Protein AF-A0A6M0L3Q6-F1 (afdb_monomer)

Radius of gyration: 34.64 Å; Cα contacts (8 Å, |Δi|>4): 374; chains: 1; bounding box: 118×48×84 Å

Structure (mmCIF, N/CA/C/O backbone):
data_AF-A0A6M0L3Q6-F1
#
_entry.id   AF-A0A6M0L3Q6-F1
#
loop_
_atom_site.group_PDB
_atom_site.id
_atom_site.type_symbol
_atom_site.label_atom_id
_atom_site.label_alt_id
_atom_site.label_comp_id
_atom_site.label_asym_id
_atom_site.label_entity_id
_atom_site.label_seq_id
_atom_site.pdbx_PDB_ins_code
_atom_site.Cartn_x
_atom_site.Cartn_y
_atom_site.Cartn_z
_atom_site.occupancy
_atom_site.B_iso_or_equiv
_atom_site.auth_seq_id
_atom_site.auth_comp_id
_atom_site.auth_asym_id
_atom_site.auth_atom_id
_atom_site.pdbx_PDB_model_num
ATOM 1 N N . MET A 1 1 ? 77.359 34.205 -45.386 1.00 41.97 1 MET A N 1
ATOM 2 C CA . MET A 1 1 ? 77.066 34.030 -43.944 1.00 41.97 1 MET A CA 1
ATOM 3 C C . MET A 1 1 ? 75.580 34.272 -43.687 1.00 41.97 1 MET A C 1
ATOM 5 O O . MET A 1 1 ? 75.094 35.323 -44.074 1.00 41.97 1 MET A O 1
ATOM 9 N N . LYS A 1 2 ? 74.936 33.317 -42.990 1.00 42.69 2 LYS A N 1
ATOM 10 C CA . LYS A 1 2 ? 73.617 33.349 -42.311 1.00 42.69 2 LYS A CA 1
ATOM 11 C C . LYS A 1 2 ? 72.350 33.189 -43.184 1.00 42.69 2 LYS A C 1
ATOM 13 O O . LYS A 1 2 ? 71.718 34.171 -43.553 1.00 42.69 2 LYS A O 1
ATOM 18 N N . SER A 1 3 ? 71.928 31.941 -43.416 1.00 44.00 3 SER A N 1
ATOM 19 C CA . SER A 1 3 ? 70.532 31.597 -43.738 1.00 44.00 3 SER A CA 1
ATOM 20 C C . SER A 1 3 ? 69.737 31.370 -42.443 1.00 44.00 3 SER A C 1
ATOM 22 O O . SER A 1 3 ? 70.258 30.843 -41.460 1.00 44.00 3 SER A O 1
ATOM 24 N N . LYS A 1 4 ? 68.491 31.858 -42.413 1.00 49.59 4 LYS A N 1
ATOM 25 C CA . LYS A 1 4 ? 67.610 31.859 -41.237 1.00 49.59 4 LYS A CA 1
ATOM 26 C C . LYS A 1 4 ? 67.042 30.458 -40.986 1.00 49.59 4 LYS A C 1
ATOM 28 O O . LYS A 1 4 ? 66.471 29.858 -41.890 1.00 49.59 4 LYS A O 1
ATOM 33 N N . LEU A 1 5 ? 67.184 29.968 -39.755 1.00 48.06 5 LEU A N 1
ATOM 34 C CA . LEU A 1 5 ? 66.641 28.692 -39.291 1.00 48.06 5 LEU A CA 1
ATOM 35 C C . LEU A 1 5 ? 65.164 28.893 -38.903 1.00 48.06 5 LEU A C 1
ATOM 37 O O . LEU A 1 5 ? 64.867 29.656 -37.986 1.00 48.06 5 LEU A O 1
ATOM 41 N N . SER A 1 6 ? 64.244 28.263 -39.636 1.00 48.84 6 SER A N 1
ATOM 42 C CA . SER A 1 6 ? 62.802 28.279 -39.362 1.00 48.84 6 SER A CA 1
ATOM 43 C C . SER A 1 6 ? 62.446 27.060 -38.508 1.00 48.84 6 SER A C 1
ATOM 45 O O . SER A 1 6 ? 62.628 25.922 -38.934 1.00 48.84 6 SER A O 1
ATOM 47 N N . THR A 1 7 ? 62.001 27.292 -37.276 1.00 53.81 7 THR A N 1
ATOM 48 C CA . THR A 1 7 ? 61.551 26.252 -36.343 1.00 53.81 7 THR A CA 1
ATOM 49 C C . THR A 1 7 ? 60.154 25.764 -36.715 1.00 53.81 7 THR A C 1
ATOM 51 O O . THR A 1 7 ? 59.180 26.503 -36.586 1.00 53.81 7 THR A O 1
ATOM 54 N N . LEU A 1 8 ? 60.065 24.505 -37.145 1.00 55.75 8 LEU A N 1
ATOM 55 C CA . LEU A 1 8 ? 58.820 23.777 -37.378 1.00 55.75 8 LEU A CA 1
ATOM 56 C C . LEU A 1 8 ? 58.353 23.145 -36.056 1.00 55.75 8 LEU A C 1
ATOM 58 O O . LEU A 1 8 ? 58.875 22.116 -35.631 1.00 55.75 8 LEU A O 1
ATOM 62 N N . THR A 1 9 ? 57.386 23.762 -35.382 1.00 57.84 9 THR A N 1
ATOM 63 C CA . THR A 1 9 ? 56.724 23.176 -34.207 1.00 57.84 9 THR A CA 1
ATOM 64 C C . THR A 1 9 ? 55.585 22.265 -34.655 1.00 57.84 9 THR A C 1
ATOM 66 O O . THR A 1 9 ? 54.555 22.742 -35.126 1.00 57.84 9 THR A O 1
ATOM 69 N N . ILE A 1 10 ? 55.772 20.954 -34.503 1.00 60.59 10 ILE A N 1
ATOM 70 C CA . ILE A 1 10 ? 54.734 19.936 -34.696 1.00 60.59 10 ILE A CA 1
ATOM 71 C C . ILE A 1 10 ? 53.894 19.877 -33.415 1.00 60.59 10 ILE A C 1
ATOM 73 O O . ILE A 1 10 ? 54.335 19.361 -32.389 1.00 60.59 10 ILE A O 1
ATOM 77 N N . THR A 1 11 ? 52.689 20.438 -33.457 1.00 63.38 11 THR A N 1
ATOM 78 C CA . THR A 1 11 ? 51.703 20.346 -32.376 1.00 63.38 11 THR A CA 1
ATOM 79 C C . THR A 1 11 ? 50.991 18.994 -32.436 1.00 63.38 11 THR A C 1
ATOM 81 O O . THR A 1 11 ? 50.109 18.759 -33.259 1.00 63.38 11 THR A O 1
ATOM 84 N N . LEU A 1 12 ? 51.391 18.087 -31.541 1.00 64.06 12 LEU A N 1
ATOM 85 C CA . LEU A 1 12 ? 50.734 16.805 -31.298 1.00 64.06 12 LEU A CA 1
ATOM 86 C C . LEU A 1 12 ? 49.365 17.059 -30.645 1.00 64.06 12 LEU A C 1
ATOM 88 O O . LEU A 1 12 ? 49.271 17.310 -29.445 1.00 64.06 12 LEU A O 1
ATOM 92 N N . SER A 1 13 ? 48.309 17.052 -31.458 1.00 64.44 13 SER A N 1
ATOM 93 C CA . SER A 1 13 ? 46.928 17.206 -30.999 1.00 64.44 13 SER A CA 1
ATOM 94 C C . SER A 1 13 ? 46.480 15.920 -30.299 1.00 64.44 13 SER A C 1
ATOM 96 O O . SER A 1 13 ? 46.286 14.883 -30.935 1.00 64.44 13 SER A O 1
ATOM 98 N N . THR A 1 14 ? 46.368 15.966 -28.973 1.00 61.53 14 THR A N 1
ATOM 99 C CA . THR A 1 14 ? 45.844 14.879 -28.145 1.00 61.53 14 THR A CA 1
ATOM 100 C C . THR A 1 14 ? 44.344 14.729 -28.374 1.00 61.53 14 THR A C 1
ATOM 102 O O . THR A 1 14 ? 43.533 15.553 -27.952 1.00 61.53 14 THR A O 1
ATOM 105 N N . LEU A 1 15 ? 43.973 13.645 -29.053 1.00 63.56 15 LEU A N 1
ATOM 106 C CA . LEU A 1 15 ? 42.592 13.233 -29.253 1.00 63.56 15 LEU A CA 1
ATOM 107 C C . LEU A 1 15 ? 42.027 12.735 -27.911 1.00 63.56 15 LEU A C 1
ATOM 109 O O . LEU A 1 15 ? 42.276 11.603 -27.498 1.00 63.56 15 LEU A O 1
ATOM 113 N N . PHE A 1 16 ? 41.286 13.588 -27.203 1.00 55.59 16 PHE A N 1
ATOM 114 C CA . PHE A 1 16 ? 40.487 13.162 -26.055 1.00 55.59 16 PHE A CA 1
ATOM 115 C C . PHE A 1 16 ? 39.306 12.330 -26.563 1.00 55.59 16 PHE A C 1
ATOM 117 O O . PHE A 1 16 ? 38.272 12.864 -26.961 1.00 55.59 16 PHE A O 1
ATOM 124 N N . ILE A 1 17 ? 39.463 11.007 -26.558 1.00 60.84 17 ILE A N 1
ATOM 125 C CA . ILE A 1 17 ? 38.346 10.080 -26.733 1.00 60.84 17 ILE A CA 1
ATOM 126 C C . ILE A 1 17 ? 37.525 10.141 -25.442 1.00 60.84 17 ILE A C 1
ATOM 128 O O . ILE A 1 17 ? 37.855 9.509 -24.440 1.00 60.84 17 ILE A O 1
ATOM 132 N N . VAL A 1 18 ? 36.462 10.943 -25.447 1.00 60.94 18 VAL A N 1
ATOM 133 C CA . VAL A 1 18 ? 35.438 10.898 -24.401 1.00 60.94 18 VAL A CA 1
ATOM 134 C C . VAL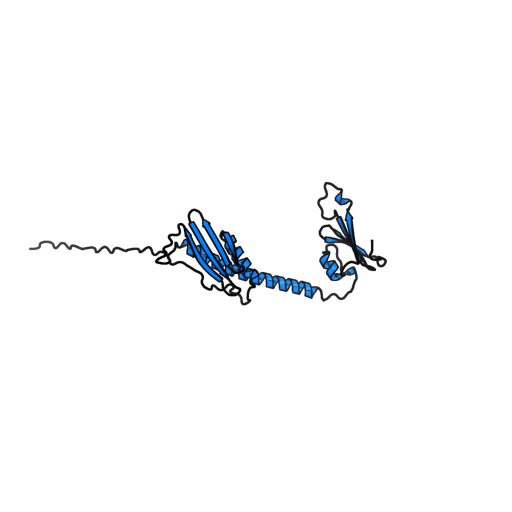 A 1 18 ? 34.632 9.621 -24.628 1.00 60.94 18 VAL A C 1
ATOM 136 O O . VAL A 1 18 ? 33.702 9.593 -25.431 1.00 60.94 18 VAL A O 1
ATOM 139 N N . GLY A 1 19 ? 35.019 8.540 -23.952 1.00 52.72 19 GLY A N 1
ATOM 140 C CA . GLY A 1 19 ? 34.208 7.330 -23.877 1.00 52.72 19 GLY A CA 1
ATOM 141 C C . GLY A 1 19 ? 32.903 7.645 -23.150 1.00 52.72 19 GLY A C 1
ATOM 142 O O . GLY A 1 19 ? 32.913 7.958 -21.960 1.00 52.72 19 GLY A O 1
ATOM 143 N N . CYS A 1 20 ? 31.778 7.603 -23.863 1.00 57.66 20 CYS A N 1
ATOM 144 C CA . CYS A 1 20 ? 30.460 7.686 -23.248 1.00 57.66 20 CYS A CA 1
ATOM 145 C C . CYS A 1 20 ? 30.179 6.338 -22.571 1.00 57.66 20 CYS A C 1
ATOM 147 O O . CYS A 1 20 ? 29.759 5.390 -23.226 1.00 57.66 20 CYS A O 1
ATOM 149 N N . SER A 1 21 ? 30.494 6.219 -21.280 1.00 61.91 21 SER A N 1
ATOM 150 C CA . SER A 1 21 ? 30.187 5.017 -20.509 1.00 61.91 21 SER A CA 1
ATOM 151 C C . SER A 1 21 ? 28.704 5.001 -20.140 1.00 61.91 21 SER A C 1
ATOM 153 O O . SER A 1 21 ? 28.199 5.878 -19.431 1.00 61.91 21 SER A O 1
ATOM 155 N N . THR A 1 22 ? 27.979 3.996 -20.622 1.00 57.69 22 THR A N 1
ATOM 156 C CA . THR A 1 22 ? 26.642 3.688 -20.120 1.00 57.69 22 THR A CA 1
ATOM 157 C C . THR A 1 22 ? 26.777 3.127 -18.701 1.00 57.69 22 THR A C 1
ATOM 159 O O . THR A 1 22 ? 27.636 2.285 -18.435 1.00 57.69 22 THR A O 1
ATOM 162 N N . PRO A 1 23 ? 25.999 3.618 -17.722 1.00 64.19 23 PRO A N 1
ATOM 163 C CA . PRO A 1 23 ? 26.118 3.121 -16.361 1.00 64.19 23 PRO A CA 1
ATOM 164 C C . PRO A 1 23 ? 25.581 1.687 -16.266 1.00 64.19 23 PRO A C 1
ATOM 166 O O . PRO A 1 23 ? 24.537 1.373 -16.838 1.00 64.19 23 PRO A O 1
ATOM 169 N N . ALA A 1 24 ? 26.251 0.850 -15.472 1.00 75.12 24 ALA A N 1
ATOM 170 C CA . ALA A 1 24 ? 25.773 -0.492 -15.139 1.00 75.12 24 ALA A CA 1
ATOM 171 C C . ALA A 1 24 ? 24.361 -0.455 -14.520 1.00 75.12 24 ALA A C 1
ATOM 173 O O . ALA A 1 24 ? 23.988 0.510 -13.833 1.00 75.12 24 ALA A O 1
ATOM 174 N N . ILE A 1 25 ? 23.570 -1.505 -14.744 1.00 71.69 25 ILE A N 1
ATOM 175 C CA . ILE A 1 25 ? 22.237 -1.680 -14.170 1.00 71.69 25 ILE A CA 1
ATOM 176 C C . ILE A 1 25 ? 22.320 -1.673 -12.652 1.00 71.69 25 ILE A C 1
ATOM 178 O O . ILE A 1 25 ? 23.030 -2.447 -12.015 1.00 71.69 25 ILE A O 1
ATOM 182 N N . TYR A 1 26 ? 21.501 -0.823 -12.050 1.00 77.19 26 TYR A N 1
ATOM 183 C CA . TYR A 1 26 ? 21.272 -0.835 -10.623 1.00 77.19 26 TYR A CA 1
ATOM 184 C C . TYR A 1 26 ? 20.130 -1.795 -10.280 1.00 77.19 26 TYR A C 1
ATOM 186 O O . TYR A 1 26 ? 18.962 -1.536 -10.589 1.00 77.19 26 TYR A O 1
ATOM 194 N N . THR A 1 27 ? 20.471 -2.881 -9.594 1.00 75.25 27 THR A N 1
ATOM 195 C CA . THR A 1 27 ? 19.532 -3.707 -8.827 1.00 75.25 27 THR A CA 1
ATOM 196 C C . THR A 1 27 ? 19.679 -3.389 -7.339 1.00 75.25 27 THR A C 1
ATOM 198 O O . THR A 1 27 ? 20.691 -2.836 -6.905 1.00 75.25 27 THR A O 1
ATOM 201 N N . ALA A 1 28 ? 18.660 -3.711 -6.542 1.00 70.94 28 ALA A N 1
ATOM 202 C CA . ALA A 1 28 ? 18.716 -3.551 -5.088 1.00 70.94 28 ALA A CA 1
ATOM 203 C C . ALA A 1 28 ? 18.733 -4.929 -4.406 1.00 70.94 28 ALA A C 1
ATOM 205 O O . ALA A 1 28 ? 17.715 -5.316 -3.831 1.00 70.94 28 ALA A O 1
ATOM 206 N N . PRO A 1 29 ? 19.836 -5.697 -4.490 1.00 76.00 29 PRO A N 1
ATOM 207 C CA . PRO A 1 29 ? 19.898 -7.027 -3.900 1.00 76.00 29 PRO A CA 1
ATOM 208 C C . PRO A 1 29 ? 19.917 -6.933 -2.372 1.00 76.00 29 PRO A C 1
ATOM 210 O O . PRO A 1 29 ? 20.751 -6.239 -1.793 1.00 76.00 29 PRO A O 1
ATOM 213 N N . ASN A 1 30 ? 19.000 -7.651 -1.717 1.00 76.06 30 ASN A N 1
ATOM 214 C CA . ASN A 1 30 ? 18.918 -7.781 -0.256 1.00 76.06 30 ASN A CA 1
ATOM 215 C C . ASN A 1 30 ? 18.884 -6.438 0.496 1.00 76.06 30 ASN A C 1
ATOM 217 O O . ASN A 1 30 ? 19.460 -6.286 1.574 1.00 76.06 30 ASN A O 1
ATOM 221 N N . ALA A 1 31 ? 18.194 -5.448 -0.068 1.00 78.62 31 ALA A N 1
ATOM 222 C CA . ALA A 1 31 ? 18.007 -4.159 0.572 1.00 78.62 31 ALA A CA 1
ATOM 223 C C . ALA A 1 31 ? 17.222 -4.330 1.889 1.00 78.62 31 ALA A C 1
ATOM 225 O O . ALA A 1 31 ? 16.144 -4.929 1.873 1.00 78.62 31 ALA A O 1
ATOM 226 N N . PRO A 1 32 ? 17.689 -3.771 3.024 1.00 81.69 32 PRO A N 1
ATOM 227 C CA . PRO A 1 32 ? 16.944 -3.852 4.275 1.00 81.69 32 PRO A CA 1
ATOM 228 C C . PRO A 1 32 ? 15.603 -3.126 4.148 1.00 81.69 32 PRO A C 1
ATOM 230 O O . PRO A 1 32 ? 15.534 -2.005 3.624 1.00 81.69 32 PRO A O 1
ATOM 233 N N . VAL A 1 33 ? 14.552 -3.777 4.645 1.00 80.94 33 VAL A N 1
ATOM 234 C CA . VAL A 1 33 ? 13.150 -3.335 4.576 1.00 80.94 33 VAL A CA 1
ATOM 235 C C . VAL A 1 33 ? 12.875 -2.144 5.495 1.00 80.94 33 VAL A C 1
ATOM 237 O O . VAL A 1 33 ? 12.129 -1.241 5.118 1.00 80.94 33 VAL A O 1
ATOM 240 N N . SER A 1 34 ? 13.501 -2.104 6.671 1.00 80.44 34 SER A N 1
ATOM 241 C CA . SER A 1 34 ? 13.389 -1.011 7.642 1.00 80.44 34 SER A CA 1
ATOM 242 C C . SER A 1 34 ? 14.761 -0.655 8.208 1.00 80.44 34 SER A C 1
ATOM 244 O O . SER A 1 34 ? 15.649 -1.501 8.281 1.00 80.44 34 SER A O 1
ATOM 246 N N . GLN A 1 35 ? 14.927 0.603 8.619 1.00 76.69 35 GLN A N 1
ATOM 247 C CA . GLN A 1 35 ? 16.120 1.079 9.332 1.00 76.69 35 GLN A CA 1
ATOM 248 C C . GLN A 1 35 ? 15.857 1.308 10.828 1.00 76.69 35 GLN A C 1
ATOM 250 O O . GLN A 1 35 ? 16.669 1.911 11.527 1.00 76.69 35 GLN A O 1
ATOM 255 N N . ILE A 1 36 ? 14.703 0.870 11.333 1.00 68.94 36 ILE A N 1
ATOM 256 C CA . ILE A 1 36 ? 14.274 1.085 12.715 1.00 68.94 36 ILE A CA 1
ATOM 257 C C . ILE A 1 36 ? 14.375 -0.241 13.472 1.00 68.94 36 ILE A C 1
ATOM 259 O O . ILE A 1 36 ? 14.094 -1.295 12.918 1.00 68.94 36 ILE A O 1
ATOM 263 N N . ALA A 1 37 ? 14.704 -0.188 14.766 1.00 62.91 37 ALA A N 1
ATOM 264 C CA . ALA A 1 37 ? 14.902 -1.341 15.656 1.00 62.91 37 ALA A CA 1
ATOM 265 C C . ALA A 1 37 ? 13.669 -2.258 15.885 1.00 62.91 37 ALA A C 1
ATOM 267 O O . ALA A 1 37 ? 13.643 -3.010 16.850 1.00 62.91 37 ALA A O 1
ATOM 268 N N . ASN A 1 38 ? 12.610 -2.178 15.071 1.00 70.62 38 ASN A N 1
ATOM 269 C CA . ASN A 1 38 ? 11.429 -3.036 15.200 1.00 70.62 38 ASN A CA 1
ATOM 270 C C . ASN A 1 38 ? 11.161 -3.745 13.887 1.00 70.62 38 ASN A C 1
ATOM 272 O O . ASN A 1 38 ? 11.062 -3.089 12.852 1.00 70.62 38 ASN A O 1
ATOM 276 N N . THR A 1 39 ? 10.974 -5.058 13.966 1.00 79.31 39 THR A N 1
ATOM 277 C CA . THR A 1 39 ? 10.680 -5.890 12.805 1.00 79.31 39 THR A CA 1
ATOM 278 C C . THR A 1 39 ? 9.294 -5.540 12.254 1.00 79.31 39 THR A C 1
ATOM 280 O O . THR A 1 39 ? 8.302 -5.674 12.980 1.00 79.31 39 THR A O 1
ATOM 283 N N . PRO A 1 40 ? 9.193 -5.057 11.005 1.00 87.06 40 PRO A N 1
ATOM 284 C CA . PRO A 1 40 ? 7.910 -4.787 10.381 1.00 87.06 40 PRO A CA 1
ATOM 285 C C . PRO A 1 40 ? 7.156 -6.092 10.122 1.00 87.06 40 PRO A C 1
ATOM 287 O O . PRO A 1 40 ? 7.743 -7.145 9.876 1.00 87.06 40 PRO A O 1
ATOM 290 N N . THR A 1 41 ? 5.829 -6.024 10.144 1.00 90.12 41 THR A N 1
ATOM 291 C CA . THR A 1 41 ? 4.984 -7.154 9.753 1.00 90.12 41 THR A CA 1
ATOM 292 C C . THR A 1 41 ? 4.909 -7.256 8.234 1.00 90.12 41 THR A C 1
ATOM 294 O O . THR A 1 41 ? 4.981 -6.248 7.529 1.00 90.12 41 THR A O 1
ATOM 297 N N . LEU A 1 42 ? 4.676 -8.462 7.710 1.00 90.19 42 LEU A N 1
ATOM 298 C CA . LEU A 1 42 ? 4.557 -8.679 6.265 1.00 90.19 42 LEU A CA 1
ATOM 299 C C . LEU A 1 42 ? 3.502 -7.764 5.618 1.00 90.19 42 LEU A C 1
ATOM 301 O O . LEU A 1 42 ? 3.725 -7.230 4.537 1.00 90.19 42 LEU A O 1
ATOM 305 N N . ALA A 1 43 ? 2.382 -7.515 6.303 1.00 88.75 43 ALA A N 1
ATOM 306 C CA . ALA A 1 43 ? 1.333 -6.616 5.821 1.00 88.75 43 ALA A CA 1
ATOM 307 C C . ALA A 1 43 ? 1.802 -5.154 5.704 1.00 88.75 43 ALA A C 1
ATOM 309 O O . ALA A 1 43 ? 1.415 -4.445 4.774 1.00 88.75 43 ALA A O 1
ATOM 310 N N . GLN A 1 44 ? 2.652 -4.688 6.626 1.00 89.81 44 GLN A N 1
ATOM 311 C CA . GLN A 1 44 ? 3.225 -3.341 6.563 1.00 89.81 44 GLN A CA 1
ATOM 312 C C . GLN A 1 44 ? 4.190 -3.199 5.387 1.00 89.81 44 GLN A C 1
ATOM 314 O O . GLN A 1 44 ? 4.201 -2.143 4.746 1.00 89.81 44 GLN A O 1
ATOM 319 N N . VAL A 1 45 ? 4.968 -4.250 5.108 1.00 93.25 45 VAL A N 1
ATOM 320 C CA . VAL A 1 45 ? 5.902 -4.303 3.978 1.00 93.25 45 VAL A CA 1
ATOM 321 C C . VAL A 1 45 ? 5.146 -4.378 2.656 1.00 93.25 45 VAL A C 1
ATOM 323 O O . VAL A 1 45 ? 5.370 -3.531 1.797 1.00 93.25 45 VAL A O 1
ATOM 326 N N . ASP A 1 46 ? 4.183 -5.293 2.521 1.00 93.69 46 ASP A N 1
ATOM 327 C CA . ASP A 1 46 ? 3.320 -5.424 1.337 1.00 93.69 46 ASP A CA 1
ATOM 328 C C . ASP A 1 46 ? 2.649 -4.091 0.987 1.00 93.69 46 ASP A C 1
ATOM 330 O O . ASP A 1 46 ? 2.734 -3.608 -0.146 1.00 93.69 46 ASP A O 1
ATOM 334 N N . LYS A 1 47 ? 2.053 -3.441 1.994 1.00 94.19 47 LYS A N 1
ATOM 335 C CA . LYS A 1 47 ? 1.436 -2.126 1.831 1.00 94.19 47 LYS A CA 1
ATOM 336 C C . LYS A 1 47 ? 2.4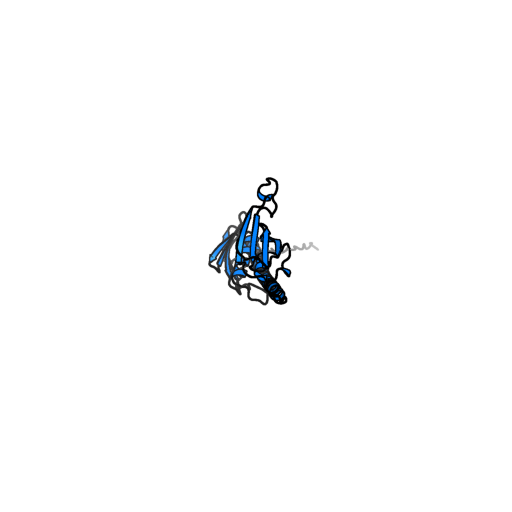54 -1.072 1.396 1.00 94.19 47 LYS A C 1
ATOM 338 O O . LYS A 1 47 ? 2.157 -0.273 0.514 1.00 94.19 47 LYS A O 1
ATOM 343 N N . ALA A 1 48 ? 3.640 -1.047 2.001 1.00 94.94 48 ALA A N 1
ATOM 344 C CA . ALA A 1 48 ? 4.679 -0.084 1.652 1.00 94.94 48 ALA A CA 1
ATOM 345 C C . ALA A 1 48 ? 5.200 -0.278 0.221 1.00 94.94 48 ALA A C 1
ATOM 347 O O . ALA A 1 48 ? 5.353 0.710 -0.494 1.00 94.94 48 ALA A O 1
ATOM 348 N N . VAL A 1 49 ? 5.418 -1.523 -0.214 1.00 95.62 49 VAL A N 1
ATOM 349 C CA . VAL A 1 49 ? 5.841 -1.855 -1.583 1.00 95.62 49 VAL A CA 1
ATOM 350 C C . VAL A 1 49 ? 4.784 -1.405 -2.587 1.00 95.62 49 VAL A C 1
ATOM 352 O O . VAL A 1 49 ? 5.099 -0.655 -3.514 1.00 95.62 49 VAL A O 1
ATOM 355 N N . LYS A 1 50 ? 3.518 -1.777 -2.362 1.00 96.94 50 LYS A N 1
ATOM 356 C CA . LYS A 1 50 ? 2.400 -1.372 -3.221 1.00 96.94 50 LYS A CA 1
ATOM 357 C C . LYS A 1 50 ? 2.269 0.151 -3.304 1.00 96.94 50 LYS A C 1
ATOM 359 O O . LYS A 1 50 ? 2.214 0.703 -4.400 1.00 96.94 50 LYS A O 1
ATOM 364 N N . ASP A 1 51 ? 2.262 0.835 -2.162 1.00 96.19 51 ASP A N 1
ATOM 365 C CA . ASP A 1 51 ? 2.109 2.291 -2.101 1.00 96.19 51 ASP A CA 1
ATOM 366 C C . ASP A 1 51 ? 3.297 3.036 -2.738 1.00 96.19 51 ASP A C 1
ATOM 368 O O . ASP A 1 51 ? 3.121 4.126 -3.286 1.00 96.19 51 ASP A O 1
ATOM 372 N N . SER A 1 52 ? 4.511 2.481 -2.661 1.00 96.75 52 SER A N 1
ATOM 373 C CA . SER A 1 52 ? 5.703 3.040 -3.309 1.00 96.75 52 SER A CA 1
ATOM 374 C C . SER A 1 52 ? 5.659 2.899 -4.825 1.00 96.75 52 SER A C 1
ATOM 376 O O . SER A 1 52 ? 5.973 3.865 -5.521 1.00 96.75 52 SER A O 1
ATOM 378 N N . LEU A 1 53 ? 5.228 1.740 -5.334 1.00 96.69 53 LEU A N 1
ATOM 379 C CA . LEU A 1 53 ? 5.023 1.522 -6.768 1.00 96.69 53 LEU A CA 1
ATOM 380 C C . LEU A 1 53 ? 4.007 2.529 -7.318 1.00 96.69 53 LEU A C 1
ATOM 382 O O . LEU A 1 53 ? 4.347 3.340 -8.182 1.00 96.69 53 LEU A O 1
ATOM 386 N N . VAL A 1 54 ? 2.803 2.554 -6.737 1.00 96.69 54 VAL A N 1
ATOM 387 C CA . VAL A 1 54 ? 1.723 3.465 -7.151 1.00 96.69 54 VAL A CA 1
ATOM 388 C C . VAL A 1 54 ? 2.159 4.925 -7.038 1.00 96.69 54 VAL A C 1
ATOM 390 O O . VAL A 1 54 ? 1.982 5.700 -7.973 1.00 96.69 54 VAL A O 1
ATOM 393 N N . GLY A 1 55 ? 2.787 5.306 -5.921 1.00 95.56 55 GLY A N 1
ATOM 394 C CA . GLY A 1 55 ? 3.224 6.682 -5.679 1.00 95.56 55 GLY A CA 1
ATOM 395 C C . GLY A 1 55 ? 4.275 7.193 -6.667 1.00 95.56 55 GLY A C 1
ATOM 396 O O . GLY A 1 55 ? 4.428 8.403 -6.813 1.00 95.56 55 GLY A O 1
ATOM 397 N N . ARG A 1 56 ? 4.984 6.293 -7.357 1.00 94.00 56 ARG A N 1
ATOM 398 C CA . ARG A 1 56 ? 5.944 6.633 -8.415 1.00 94.00 56 ARG A CA 1
ATOM 399 C C . ARG A 1 56 ? 5.415 6.399 -9.828 1.00 94.00 56 ARG A C 1
ATOM 401 O O . ARG A 1 56 ? 6.182 6.553 -10.772 1.00 94.00 56 ARG A O 1
ATOM 408 N N . GLY A 1 57 ? 4.135 6.060 -9.981 1.00 93.94 57 GLY A N 1
ATOM 409 C CA . GLY A 1 57 ? 3.510 5.805 -11.279 1.00 93.94 57 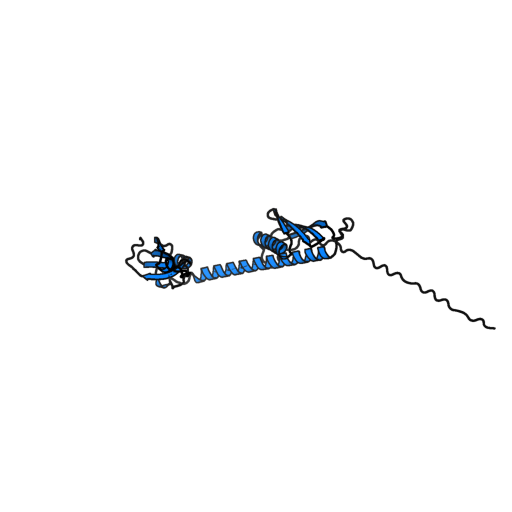GLY A CA 1
ATOM 410 C C . GLY A 1 57 ? 3.860 4.445 -11.885 1.00 93.94 57 GLY A C 1
ATOM 411 O O . GLY A 1 57 ? 3.650 4.243 -13.076 1.00 93.94 57 GLY A O 1
ATOM 412 N N . TRP A 1 58 ? 4.401 3.517 -11.092 1.00 96.44 58 TRP A N 1
ATOM 413 C CA . TRP A 1 58 ? 4.496 2.119 -11.499 1.00 96.44 58 TRP A CA 1
ATOM 414 C C . TRP A 1 58 ? 3.124 1.471 -11.360 1.00 96.44 58 TRP A C 1
ATOM 416 O O . TRP A 1 58 ? 2.400 1.729 -10.398 1.00 96.44 58 TRP A O 1
ATOM 426 N N . ILE A 1 59 ? 2.795 0.589 -12.294 1.00 96.88 59 ILE A N 1
ATOM 427 C CA . ILE A 1 59 ? 1.587 -0.227 -12.282 1.00 96.88 59 ILE A CA 1
ATOM 428 C C . ILE A 1 59 ? 1.931 -1.533 -11.549 1.00 96.88 59 ILE A C 1
ATOM 430 O O . ILE A 1 59 ? 2.687 -2.342 -12.097 1.00 96.88 59 ILE A O 1
ATOM 434 N N . PRO A 1 60 ? 1.455 -1.741 -10.303 1.00 96.94 60 PRO A N 1
ATOM 435 C CA . PRO A 1 60 ? 1.747 -2.950 -9.547 1.00 96.94 60 PRO A CA 1
ATOM 436 C C . PRO A 1 60 ? 0.835 -4.105 -9.975 1.00 96.94 60 PRO A C 1
ATOM 438 O O . PRO A 1 60 ? -0.387 -3.974 -10.009 1.00 96.94 60 PRO A O 1
ATOM 441 N N . GLN A 1 61 ? 1.422 -5.276 -10.178 1.00 96.38 61 GLN A N 1
ATOM 442 C CA . GLN A 1 61 ? 0.727 -6.543 -10.357 1.00 96.38 61 GLN A CA 1
ATOM 443 C C . GLN A 1 61 ? 1.187 -7.512 -9.268 1.00 96.38 61 GLN A C 1
ATOM 445 O O . GLN A 1 61 ? 2.359 -7.889 -9.208 1.00 96.38 61 GLN A O 1
ATOM 450 N N . LYS A 1 62 ? 0.268 -7.913 -8.386 1.00 95.75 62 LYS A N 1
ATOM 451 C CA . LYS A 1 62 ? 0.565 -8.874 -7.319 1.00 95.75 62 LYS A CA 1
ATOM 452 C C . LYS A 1 62 ? 0.553 -10.283 -7.903 1.00 95.75 62 LYS A C 1
ATOM 454 O O . LYS A 1 62 ? -0.488 -10.741 -8.360 1.00 95.75 62 LYS A O 1
ATOM 459 N N . VAL A 1 63 ? 1.707 -10.945 -7.905 1.00 93.00 63 VAL A N 1
ATOM 460 C CA . VAL A 1 63 ? 1.853 -12.313 -8.437 1.00 93.00 63 VAL A CA 1
ATOM 461 C C . VAL A 1 63 ? 1.747 -13.345 -7.315 1.00 93.00 63 VAL A C 1
ATOM 463 O O . VAL A 1 63 ? 1.253 -14.445 -7.521 1.00 93.00 63 VAL A O 1
ATOM 466 N N . SER A 1 64 ? 2.200 -12.987 -6.114 1.00 90.94 64 SER A N 1
ATOM 467 C CA . SER A 1 64 ? 2.217 -13.846 -4.926 1.00 90.94 64 SER A CA 1
ATOM 468 C C . SER A 1 64 ? 2.238 -12.963 -3.666 1.00 90.94 64 SER A C 1
ATOM 470 O O . SER A 1 64 ? 2.548 -11.772 -3.786 1.00 90.94 64 SER A O 1
ATOM 472 N N . PRO A 1 65 ? 1.936 -13.472 -2.451 1.00 88.12 65 PRO A N 1
ATOM 473 C CA . PRO A 1 65 ? 2.003 -12.674 -1.221 1.00 88.12 65 PRO A CA 1
ATOM 474 C C . PRO A 1 65 ? 3.326 -11.925 -0.992 1.00 88.12 65 PRO A C 1
ATOM 476 O O . PRO A 1 65 ? 3.305 -10.874 -0.362 1.00 88.12 65 PRO A O 1
ATOM 479 N N . HIS A 1 66 ? 4.433 -12.426 -1.549 1.00 92.50 66 HIS A N 1
ATOM 480 C CA . HIS A 1 66 ? 5.789 -11.880 -1.391 1.00 92.50 66 HIS A CA 1
ATOM 481 C C . HIS A 1 66 ? 6.377 -11.304 -2.690 1.00 92.50 66 HIS A C 1
ATOM 483 O O . HIS A 1 66 ? 7.571 -11.009 -2.746 1.00 92.50 66 HIS A O 1
ATOM 489 N N . ILE A 1 67 ? 5.585 -11.218 -3.770 1.00 94.06 67 ILE A N 1
ATOM 490 C CA . ILE A 1 67 ? 6.094 -10.865 -5.104 1.00 94.06 67 ILE A CA 1
ATOM 491 C C . ILE A 1 67 ? 5.161 -9.881 -5.813 1.00 94.06 67 ILE A C 1
ATOM 493 O O . ILE A 1 67 ? 3.993 -10.186 -6.079 1.00 94.06 67 ILE A O 1
ATOM 497 N N . TYR A 1 68 ? 5.728 -8.743 -6.218 1.00 96.88 68 TYR A N 1
ATOM 498 C CA . TYR A 1 68 ? 5.128 -7.823 -7.182 1.00 96.88 68 TYR A CA 1
ATOM 499 C C . TYR A 1 68 ? 5.910 -7.813 -8.491 1.00 96.88 68 TYR A C 1
ATOM 501 O O . TYR A 1 68 ? 7.140 -7.816 -8.499 1.00 96.88 68 TYR A O 1
ATOM 509 N N . LEU A 1 69 ? 5.185 -7.716 -9.599 1.00 96.56 69 LEU A N 1
ATOM 510 C CA . LEU A 1 69 ? 5.712 -7.158 -10.836 1.00 96.56 69 LEU A CA 1
ATOM 511 C C . LEU A 1 69 ? 5.304 -5.687 -10.906 1.00 96.56 69 LEU A C 1
ATOM 513 O O . LEU A 1 69 ? 4.160 -5.343 -10.620 1.00 96.56 69 LEU A O 1
ATOM 517 N N . GLY A 1 70 ? 6.244 -4.817 -11.249 1.00 96.44 70 GLY A N 1
ATOM 518 C CA . GLY A 1 70 ? 5.989 -3.401 -11.480 1.00 96.44 70 GLY A CA 1
ATOM 519 C C . GLY A 1 70 ? 6.270 -3.064 -12.932 1.00 96.44 70 GLY A C 1
ATOM 520 O O . GLY A 1 70 ? 7.372 -3.323 -13.406 1.00 96.44 70 GLY A O 1
ATOM 521 N N . THR A 1 71 ? 5.312 -2.451 -13.621 1.00 95.69 71 THR A N 1
ATOM 522 C CA . THR A 1 71 ? 5.530 -1.909 -14.968 1.00 95.69 71 THR A CA 1
ATOM 523 C C . THR A 1 71 ? 5.488 -0.391 -14.924 1.00 95.69 71 THR A C 1
ATOM 525 O O . THR A 1 71 ? 4.520 0.196 -14.449 1.00 95.69 71 THR A O 1
ATOM 528 N N . TYR A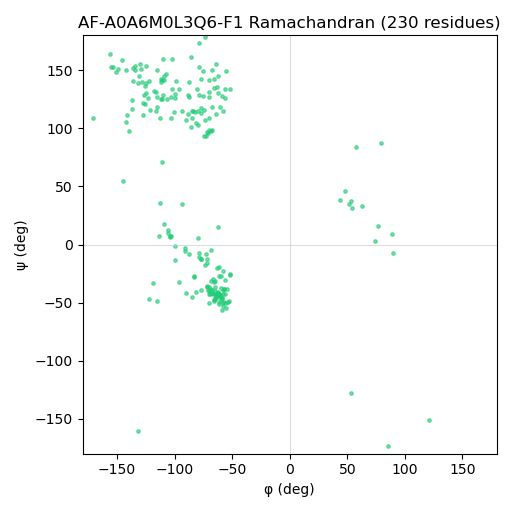 1 72 ? 6.537 0.248 -15.423 1.00 92.75 72 TYR A N 1
ATOM 529 C CA . TYR A 1 72 ? 6.604 1.686 -15.609 1.00 92.75 72 TYR A CA 1
ATOM 530 C C . TYR A 1 72 ? 6.611 2.003 -17.093 1.00 92.75 72 TYR A C 1
ATOM 532 O O . TYR A 1 72 ? 7.478 1.518 -17.813 1.00 92.75 72 TYR A O 1
ATOM 540 N N . ASN A 1 73 ? 5.672 2.842 -17.519 1.00 90.69 73 ASN A N 1
ATOM 541 C CA . ASN A 1 73 ? 5.566 3.326 -18.889 1.00 90.69 73 ASN A CA 1
ATOM 542 C C . ASN A 1 73 ? 5.534 4.851 -18.862 1.00 90.69 73 ASN A C 1
ATOM 544 O O . ASN A 1 73 ? 4.640 5.446 -18.256 1.00 90.69 73 ASN A O 1
ATOM 548 N N . ARG A 1 74 ? 6.496 5.499 -19.521 1.00 85.81 74 ARG A N 1
ATOM 549 C CA . ARG A 1 74 ? 6.523 6.955 -19.678 1.00 85.81 74 ARG A CA 1
ATOM 550 C C . ARG A 1 74 ? 7.003 7.329 -21.072 1.00 85.81 74 ARG A C 1
ATOM 552 O O . ARG A 1 74 ? 8.197 7.248 -21.353 1.00 85.81 74 ARG A O 1
ATOM 559 N N . ARG A 1 75 ? 6.086 7.872 -21.884 1.00 85.25 75 ARG A N 1
ATOM 560 C CA . ARG A 1 75 ? 6.323 8.143 -23.314 1.00 85.25 75 ARG A CA 1
ATOM 561 C C . ARG A 1 75 ? 6.816 6.850 -23.978 1.00 85.25 75 ARG A C 1
ATOM 563 O O . ARG A 1 75 ? 6.208 5.811 -23.757 1.00 85.25 75 ARG A O 1
ATOM 570 N N . GLU A 1 76 ? 7.940 6.907 -24.679 1.00 83.44 76 GLU A N 1
ATOM 571 C CA . GLU A 1 76 ? 8.568 5.755 -25.326 1.00 83.44 76 GLU A CA 1
ATOM 572 C C . GLU A 1 76 ? 9.333 4.837 -24.358 1.00 83.44 76 GLU A C 1
ATOM 574 O O . GLU A 1 76 ? 9.714 3.737 -24.744 1.00 83.44 76 GLU A O 1
ATOM 579 N N . LEU A 1 77 ? 9.581 5.257 -23.111 1.00 84.62 77 LEU A N 1
ATOM 580 C CA . LEU A 1 77 ? 10.389 4.495 -22.157 1.00 84.62 77 LEU A CA 1
ATOM 581 C C . LEU A 1 77 ? 9.523 3.514 -21.367 1.00 84.62 77 LEU A C 1
ATOM 583 O O . LEU A 1 77 ? 8.549 3.921 -20.724 1.00 84.62 77 LEU A O 1
ATOM 587 N N . MET A 1 78 ? 9.939 2.251 -21.326 1.00 88.69 78 MET A N 1
ATOM 588 C CA . MET A 1 78 ? 9.277 1.216 -20.537 1.00 88.69 78 MET A CA 1
ATOM 589 C C . MET A 1 78 ? 10.280 0.418 -19.710 1.00 88.69 78 MET A C 1
ATOM 591 O O . MET A 1 78 ? 11.346 0.055 -20.202 1.00 88.69 78 MET A O 1
ATOM 595 N N . ALA A 1 79 ? 9.923 0.115 -18.464 1.00 92.31 79 ALA A N 1
ATOM 596 C CA . ALA A 1 79 ? 10.643 -0.830 -17.621 1.00 92.31 79 ALA A CA 1
ATOM 597 C C . ALA A 1 79 ? 9.673 -1.762 -16.889 1.00 92.31 79 ALA A C 1
ATOM 599 O O . ALA A 1 79 ? 8.636 -1.336 -16.376 1.00 92.31 79 ALA A O 1
ATOM 600 N N . LYS A 1 80 ? 10.043 -3.033 -16.783 1.00 94.31 80 LYS A N 1
ATOM 601 C CA . LYS A 1 80 ? 9.410 -4.037 -15.937 1.00 94.31 80 LYS A CA 1
ATOM 602 C C . LYS A 1 80 ? 10.409 -4.484 -14.888 1.00 94.31 80 LYS A C 1
ATOM 604 O O . LYS A 1 80 ? 11.542 -4.832 -15.210 1.00 94.31 80 LYS A O 1
ATOM 609 N N . ILE A 1 81 ? 9.968 -4.496 -13.640 1.00 95.25 81 ILE A N 1
ATOM 610 C CA . ILE A 1 81 ? 10.760 -4.954 -12.502 1.00 95.25 81 ILE A CA 1
ATOM 611 C C . ILE A 1 81 ? 10.014 -6.044 -11.745 1.00 95.25 81 ILE A C 1
ATOM 613 O O . ILE A 1 81 ? 8.781 -6.082 -11.725 1.00 95.25 81 ILE A O 1
ATOM 617 N N . LYS A 1 82 ? 10.774 -6.902 -11.076 1.00 96.75 82 LYS A N 1
ATOM 618 C CA . LYS A 1 82 ? 10.282 -7.869 -10.101 1.00 96.75 82 LYS A CA 1
ATOM 619 C C . LYS A 1 82 ? 10.753 -7.436 -8.727 1.00 96.75 82 LYS A C 1
ATOM 621 O O . LYS A 1 82 ? 11.938 -7.183 -8.526 1.00 96.75 82 LYS A O 1
ATOM 626 N N . ILE A 1 83 ? 9.819 -7.365 -7.789 1.00 95.12 83 ILE A N 1
ATOM 627 C CA . ILE A 1 83 ? 10.101 -7.068 -6.391 1.00 95.12 83 ILE A CA 1
ATOM 628 C C . ILE A 1 83 ? 9.741 -8.286 -5.562 1.00 95.12 83 ILE A C 1
ATOM 630 O O . ILE A 1 83 ? 8.576 -8.681 -5.533 1.00 95.12 83 ILE A O 1
ATOM 634 N N . THR A 1 84 ? 10.730 -8.861 -4.887 1.00 95.12 84 THR A N 1
ATOM 635 C CA . THR A 1 84 ? 10.525 -9.913 -3.884 1.00 95.12 84 THR A CA 1
ATOM 636 C C . THR A 1 84 ? 10.813 -9.344 -2.507 1.00 95.12 84 THR A C 1
ATOM 638 O O . THR A 1 84 ? 11.730 -8.539 -2.369 1.00 95.12 84 THR A O 1
ATOM 641 N N . PHE A 1 85 ? 10.051 -9.719 -1.488 1.00 94.00 85 PHE A N 1
ATOM 642 C CA . PHE A 1 85 ? 10.225 -9.146 -0.154 1.00 94.00 85 PHE A CA 1
ATOM 643 C C . PHE A 1 85 ? 9.774 -10.092 0.953 1.00 94.00 85 PHE A C 1
ATOM 645 O O . PHE A 1 85 ? 8.870 -10.905 0.767 1.00 94.00 85 PHE A O 1
ATOM 652 N N . ASP A 1 86 ? 10.378 -9.919 2.121 1.00 92.06 86 ASP A N 1
ATOM 653 C CA . ASP A 1 86 ? 9.964 -10.508 3.388 1.00 92.06 86 ASP A CA 1
ATOM 654 C C . ASP A 1 86 ? 9.925 -9.419 4.485 1.00 92.06 86 ASP A C 1
ATOM 656 O O . ASP A 1 86 ? 9.797 -8.226 4.194 1.00 92.06 86 ASP A O 1
ATOM 660 N N . THR A 1 87 ? 9.958 -9.805 5.761 1.00 88.75 87 THR A N 1
ATOM 661 C CA . THR A 1 87 ? 9.942 -8.864 6.895 1.00 88.75 87 THR A CA 1
ATOM 662 C C . THR A 1 87 ? 11.283 -8.166 7.153 1.00 88.75 87 THR A C 1
ATOM 664 O O . THR A 1 87 ? 11.336 -7.209 7.921 1.00 88.75 87 THR A O 1
ATOM 667 N N . SER A 1 88 ? 12.362 -8.633 6.535 1.00 87.00 88 SER A N 1
ATOM 668 C CA . SER A 1 88 ? 13.749 -8.241 6.788 1.00 87.00 88 SER A CA 1
ATOM 669 C C . SER A 1 88 ? 14.372 -7.543 5.578 1.00 87.00 88 SER A C 1
ATOM 671 O O . SER A 1 88 ? 14.960 -6.466 5.718 1.00 87.00 88 SER A O 1
ATOM 673 N N . VAL A 1 89 ? 14.223 -8.123 4.386 1.00 90.00 89 VAL A N 1
ATOM 674 C CA . VAL A 1 89 ? 14.843 -7.671 3.138 1.00 90.00 89 VAL A CA 1
ATOM 675 C C . VAL A 1 89 ? 13.857 -7.649 1.968 1.00 90.00 89 VAL A C 1
ATOM 677 O O . VAL A 1 89 ? 12.853 -8.360 1.926 1.00 90.00 89 VAL A O 1
ATOM 680 N N . PHE A 1 90 ? 14.144 -6.789 0.996 1.00 92.19 90 PHE A N 1
ATOM 681 C CA . PHE A 1 90 ? 13.501 -6.798 -0.309 1.00 92.19 90 PHE A CA 1
ATOM 682 C C . PHE A 1 90 ? 14.553 -6.760 -1.413 1.00 92.19 90 PHE A C 1
ATOM 684 O O . PHE A 1 90 ? 15.672 -6.289 -1.220 1.00 92.19 90 PHE A O 1
ATOM 691 N N . ASN A 1 91 ? 14.180 -7.257 -2.583 1.00 92.31 91 ASN A N 1
ATOM 692 C CA . ASN A 1 91 ? 15.003 -7.262 -3.777 1.00 92.31 91 ASN A CA 1
ATOM 693 C C . ASN A 1 91 ? 14.240 -6.594 -4.918 1.00 92.31 91 ASN A C 1
ATOM 695 O O . ASN A 1 91 ? 13.054 -6.871 -5.094 1.00 92.31 91 ASN A O 1
ATOM 699 N N . ILE A 1 92 ? 14.912 -5.740 -5.690 1.00 93.31 92 ILE A N 1
ATOM 700 C CA . ILE A 1 92 ? 14.383 -5.176 -6.936 1.00 93.31 92 ILE A CA 1
ATOM 701 C C . ILE A 1 92 ? 15.264 -5.655 -8.083 1.00 93.31 92 ILE A C 1
ATOM 703 O O . ILE A 1 92 ? 16.435 -5.279 -8.174 1.00 93.31 92 ILE A O 1
ATOM 707 N N . GLN A 1 93 ? 14.671 -6.451 -8.966 1.00 91.62 93 GLN A N 1
ATOM 708 C CA . GLN A 1 93 ? 15.319 -7.017 -10.140 1.00 91.62 93 GLN A CA 1
ATOM 709 C C . GLN A 1 93 ? 14.729 -6.402 -11.406 1.00 91.62 93 GLN A C 1
ATOM 711 O O . GLN A 1 93 ? 13.512 -6.221 -11.507 1.00 91.62 93 GLN A O 1
ATOM 716 N N . HIS A 1 94 ? 15.591 -6.111 -12.376 1.00 92.38 94 HIS A N 1
ATOM 717 C CA . HIS A 1 94 ? 15.157 -5.831 -13.742 1.00 92.38 94 HIS A CA 1
ATOM 718 C C . HIS A 1 94 ? 14.548 -7.104 -14.352 1.00 92.38 94 HIS A C 1
ATOM 720 O O . HIS A 1 94 ? 14.990 -8.210 -14.045 1.00 92.38 94 HIS A O 1
ATOM 726 N N . VAL A 1 95 ? 13.490 -6.953 -15.150 1.00 90.12 95 VAL A N 1
ATOM 727 C CA . VAL A 1 95 ? 12.850 -8.057 -15.886 1.00 90.12 95 VAL A CA 1
ATOM 728 C C . VAL A 1 95 ? 12.845 -7.775 -17.382 1.00 90.12 95 VAL A C 1
ATOM 730 O O . VAL A 1 95 ? 13.134 -8.660 -18.176 1.00 90.12 95 VAL A O 1
ATOM 733 N N . GLU A 1 96 ? 12.452 -6.565 -17.771 1.00 88.00 96 GLU A N 1
ATOM 734 C CA . GLU A 1 96 ? 12.317 -6.165 -19.172 1.00 88.00 96 GLU A CA 1
ATOM 735 C C . GLU A 1 96 ? 12.457 -4.643 -19.275 1.00 88.00 96 GLU A C 1
ATOM 737 O O . GLU A 1 96 ? 12.112 -3.913 -18.343 1.00 88.00 96 GLU A O 1
ATOM 742 N N . SER A 1 97 ? 12.913 -4.138 -20.415 1.00 85.88 97 SER A N 1
ATOM 743 C CA . SER A 1 97 ? 12.887 -2.707 -20.719 1.00 85.88 97 SER A CA 1
ATOM 744 C C . SER A 1 97 ? 12.742 -2.448 -22.211 1.00 85.88 97 SER A C 1
ATOM 746 O O . SER A 1 97 ? 13.227 -3.236 -23.017 1.00 85.88 97 SER A O 1
ATOM 748 N N . LYS A 1 98 ? 12.137 -1.313 -22.577 1.00 83.56 98 LYS A N 1
ATOM 749 C CA . LYS A 1 98 ? 12.080 -0.809 -23.958 1.00 83.56 98 LYS A CA 1
ATOM 750 C C . LYS A 1 98 ? 12.554 0.638 -24.013 1.00 83.56 98 LYS A C 1
ATOM 752 O O . LYS A 1 98 ? 12.226 1.426 -23.122 1.00 83.56 98 LYS A O 1
ATOM 757 N N . ASN A 1 99 ? 13.320 0.957 -25.058 1.00 76.69 99 ASN A N 1
ATOM 758 C CA . ASN A 1 99 ? 13.909 2.277 -25.318 1.00 76.69 99 ASN A CA 1
ATOM 759 C C . ASN A 1 99 ? 14.738 2.834 -24.146 1.00 76.69 99 ASN A C 1
ATOM 761 O O . ASN A 1 99 ? 14.783 4.037 -23.927 1.00 76.69 99 ASN A O 1
ATOM 765 N N . LEU A 1 100 ? 15.369 1.956 -23.361 1.00 78.44 100 LEU A N 1
ATOM 766 C CA . LEU A 1 100 ? 16.264 2.325 -22.257 1.00 78.44 100 LEU A CA 1
ATOM 767 C C . LEU A 1 100 ? 17.731 2.006 -22.566 1.00 78.44 100 LEU A C 1
ATOM 769 O O . LEU A 1 100 ? 18.524 1.933 -21.630 1.00 78.44 100 LEU A O 1
ATOM 773 N N . ASP A 1 101 ? 18.063 1.802 -23.845 1.00 69.19 101 ASP A N 1
ATOM 774 C CA . ASP A 1 101 ? 19.409 1.452 -24.319 1.00 69.19 101 ASP A CA 1
ATOM 775 C C . ASP A 1 101 ? 20.019 0.316 -23.492 1.00 69.19 101 ASP A C 1
ATOM 777 O O . ASP A 1 101 ? 21.131 0.417 -22.981 1.00 69.19 101 ASP A O 1
ATOM 781 N N . TYR A 1 102 ? 19.219 -0.730 -23.261 1.00 69.44 102 TYR A N 1
ATOM 782 C CA . TYR A 1 102 ? 19.664 -1.876 -22.486 1.00 69.44 102 TYR A CA 1
ATOM 783 C C . TYR A 1 102 ? 20.617 -2.718 -23.332 1.00 69.44 102 TYR A C 1
ATOM 785 O O . TYR A 1 102 ? 20.194 -3.296 -24.334 1.00 69.44 102 TYR A O 1
ATOM 793 N N . ASP A 1 103 ? 21.872 -2.802 -22.901 1.00 64.25 103 ASP A N 1
ATOM 794 C CA . ASP A 1 103 ? 22.845 -3.748 -23.433 1.00 64.25 103 ASP A CA 1
ATOM 795 C C . ASP A 1 103 ? 22.962 -4.938 -22.477 1.00 64.25 103 ASP A C 1
ATOM 797 O O . ASP A 1 103 ? 23.399 -4.800 -21.331 1.00 64.25 103 ASP A O 1
ATOM 801 N N . SER A 1 104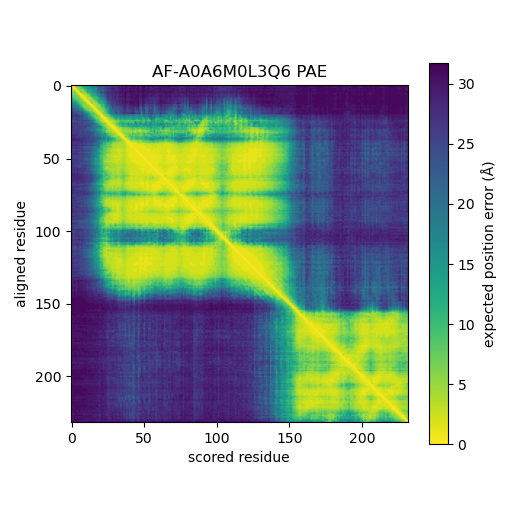 ? 22.545 -6.115 -22.950 1.00 63.84 104 SER A N 1
ATOM 802 C CA . SER A 1 104 ? 22.607 -7.359 -22.178 1.00 63.84 104 SER A CA 1
ATOM 803 C C . SER A 1 104 ? 24.032 -7.895 -22.002 1.00 63.84 104 SER A C 1
ATOM 805 O O . SER A 1 104 ? 24.221 -8.761 -21.152 1.00 63.84 104 SER A O 1
ATOM 807 N N . SER A 1 105 ? 25.005 -7.428 -22.789 1.00 60.50 105 SER A N 1
ATOM 808 C CA . SER A 1 105 ? 26.401 -7.895 -22.763 1.00 60.50 105 SER A CA 1
ATOM 809 C C . SER A 1 105 ? 27.188 -7.230 -21.634 1.00 60.50 105 SER A C 1
ATOM 811 O O . SER A 1 105 ? 27.919 -7.903 -20.914 1.00 60.50 105 SER A O 1
ATOM 813 N N . ASP A 1 106 ? 26.960 -5.929 -21.438 1.00 61.12 106 ASP A N 1
ATOM 814 C CA . ASP A 1 106 ? 27.625 -5.110 -20.414 1.00 61.12 106 ASP A CA 1
ATOM 815 C C . ASP A 1 106 ? 26.719 -4.813 -19.202 1.00 61.12 106 ASP A C 1
ATOM 817 O O . ASP A 1 106 ? 27.061 -3.994 -18.346 1.00 61.12 106 ASP A O 1
ATOM 821 N N . GLU A 1 107 ? 25.529 -5.431 -19.153 1.00 68.25 107 GLU A N 1
ATOM 822 C CA . GLU A 1 107 ? 24.448 -5.130 -18.202 1.00 68.25 107 GLU A CA 1
ATOM 823 C C . GLU A 1 107 ? 24.239 -3.616 -18.023 1.00 68.25 107 GLU A C 1
ATOM 825 O O . GLU A 1 107 ? 24.018 -3.126 -16.914 1.00 68.25 107 GLU A O 1
ATOM 830 N N . SER A 1 108 ? 24.350 -2.844 -19.105 1.00 66.50 108 SER A N 1
ATOM 831 C CA . SER A 1 108 ? 24.282 -1.386 -19.049 1.00 66.50 108 SER A CA 1
ATOM 832 C C . SER A 1 108 ? 22.885 -0.910 -19.426 1.00 66.50 108 SER A C 1
ATOM 834 O O . SER A 1 108 ? 22.220 -1.485 -20.284 1.00 66.50 108 SER A O 1
ATOM 836 N N . ILE A 1 109 ? 22.388 0.111 -18.730 1.00 75.19 109 ILE A N 1
ATOM 837 C CA . ILE A 1 109 ? 21.060 0.672 -18.990 1.00 75.19 109 ILE A CA 1
ATOM 838 C C . ILE A 1 109 ? 21.105 2.179 -18.818 1.00 75.19 109 ILE A C 1
ATOM 840 O O . ILE A 1 109 ? 21.848 2.717 -17.992 1.00 75.19 109 ILE A O 1
ATOM 844 N N . HIS A 1 110 ? 20.257 2.886 -19.555 1.00 75.38 110 HIS A N 1
ATOM 845 C CA . HIS A 1 110 ? 20.170 4.329 -19.451 1.00 75.38 110 HIS A CA 1
ATOM 846 C C . HIS A 1 110 ? 19.988 4.778 -17.986 1.00 75.38 110 HIS A C 1
ATOM 848 O O . HIS A 1 110 ? 19.134 4.275 -17.246 1.00 75.38 110 HIS A O 1
ATOM 854 N N . SER A 1 111 ? 20.756 5.791 -17.563 1.00 80.81 111 SER A N 1
ATOM 855 C CA . SER A 1 111 ? 20.829 6.273 -16.167 1.00 80.81 111 SER A CA 1
ATOM 856 C C . SER A 1 111 ? 19.469 6.582 -15.516 1.00 80.81 111 SER A C 1
ATOM 858 O O . SER A 1 111 ? 19.318 6.536 -14.291 1.00 80.81 111 SER A O 1
ATOM 860 N N . THR A 1 112 ? 18.467 6.900 -16.336 1.00 83.44 112 THR A N 1
ATOM 861 C CA . THR A 1 112 ? 17.068 7.106 -15.945 1.00 83.44 112 THR A CA 1
ATOM 862 C C . THR A 1 112 ? 16.475 5.897 -15.219 1.00 83.44 112 THR A C 1
ATOM 864 O O . THR A 1 112 ? 15.826 6.087 -14.190 1.00 83.44 112 THR A O 1
ATOM 867 N N . TYR A 1 113 ? 16.744 4.671 -15.678 1.00 87.69 113 TYR A N 1
ATOM 868 C CA . TYR A 1 113 ? 16.286 3.456 -15.001 1.00 87.69 113 TYR A CA 1
ATOM 869 C C . TYR A 1 113 ? 16.872 3.363 -13.588 1.00 87.69 113 TYR A C 1
ATOM 871 O O . TYR A 1 113 ? 16.135 3.239 -12.609 1.00 87.69 113 TYR A O 1
ATOM 879 N N . ASN A 1 114 ? 18.191 3.546 -13.464 1.00 88.62 114 ASN A N 1
ATOM 880 C CA . ASN A 1 114 ? 18.882 3.513 -12.174 1.00 88.62 114 ASN A CA 1
ATOM 881 C C . ASN A 1 114 ? 18.315 4.557 -11.206 1.00 88.62 114 ASN A C 1
ATOM 883 O O . ASN A 1 114 ? 18.132 4.286 -10.017 1.00 88.62 114 ASN A O 1
ATOM 887 N N . LYS A 1 115 ? 17.983 5.752 -11.712 1.00 89.25 115 LYS A N 1
ATOM 888 C CA . LYS A 1 115 ? 17.301 6.786 -10.924 1.00 89.25 115 LYS A CA 1
ATOM 889 C C . LYS A 1 115 ? 15.927 6.320 -10.458 1.00 89.25 115 LYS A C 1
ATOM 891 O O . LYS A 1 115 ? 15.588 6.589 -9.310 1.00 89.25 115 LYS A O 1
ATOM 896 N N . TRP A 1 116 ? 15.138 5.646 -11.293 1.00 91.56 116 TRP A N 1
ATOM 897 C CA . TRP A 1 116 ? 13.827 5.129 -10.893 1.00 91.56 116 TRP A CA 1
ATOM 898 C C . TRP A 1 116 ? 13.929 4.068 -9.798 1.00 91.56 116 TRP A C 1
ATOM 900 O O . TRP A 1 116 ? 13.219 4.178 -8.798 1.00 91.56 116 TRP A O 1
ATOM 910 N N . VAL A 1 117 ? 14.843 3.106 -9.935 1.00 92.94 117 VAL A N 1
ATOM 911 C CA . VAL A 1 117 ? 15.015 2.021 -8.958 1.00 92.94 117 VAL A CA 1
ATOM 912 C C . VAL A 1 117 ? 15.516 2.546 -7.608 1.00 92.94 117 VAL A C 1
ATOM 914 O O . VAL A 1 117 ? 14.887 2.265 -6.589 1.00 92.94 117 VAL A O 1
ATOM 917 N N . LYS A 1 118 ? 16.554 3.398 -7.576 1.00 92.06 118 LYS A N 1
ATOM 918 C CA . LYS A 1 118 ? 17.069 4.020 -6.328 1.00 92.06 118 LYS A CA 1
ATOM 919 C C . LYS A 1 118 ? 15.999 4.814 -5.579 1.00 92.06 118 LYS A C 1
ATOM 921 O O . LYS A 1 118 ? 15.928 4.852 -4.351 1.00 92.06 118 LYS A O 1
ATOM 926 N N . ASN A 1 119 ? 15.164 5.500 -6.343 1.00 93.81 119 ASN A N 1
ATOM 927 C CA . ASN A 1 119 ? 14.064 6.287 -5.822 1.00 93.81 119 ASN A CA 1
ATOM 928 C C . ASN A 1 119 ? 12.948 5.405 -5.244 1.00 93.81 119 ASN A C 1
ATOM 930 O O . ASN A 1 119 ? 12.391 5.729 -4.193 1.00 93.81 119 ASN A O 1
ATOM 934 N N . LEU A 1 120 ? 12.638 4.292 -5.909 1.00 94.81 120 LEU A N 1
ATOM 935 C CA . LEU A 1 120 ? 11.663 3.320 -5.433 1.00 94.81 120 LEU A CA 1
ATOM 936 C C . LEU A 1 120 ? 12.135 2.644 -4.139 1.00 94.81 120 LEU A C 1
ATOM 938 O O . LEU A 1 120 ? 11.389 2.611 -3.165 1.00 94.81 120 LEU A O 1
ATOM 942 N N . GLU A 1 121 ? 13.390 2.198 -4.096 1.00 93.94 121 GLU A N 1
ATOM 943 C CA . GLU A 1 121 ? 14.038 1.629 -2.908 1.00 93.94 121 GLU A CA 1
ATOM 944 C C . GLU A 1 121 ? 13.941 2.575 -1.698 1.00 93.94 121 GLU A C 1
ATOM 946 O O . GLU A 1 121 ? 13.499 2.183 -0.614 1.00 93.94 121 GLU A O 1
ATOM 951 N N . ARG A 1 122 ? 14.289 3.855 -1.891 1.00 94.25 122 ARG A N 1
ATOM 952 C CA . ARG A 1 122 ? 14.189 4.887 -0.850 1.00 94.25 122 ARG A CA 1
ATOM 953 C C . ARG A 1 122 ? 12.763 5.038 -0.323 1.00 94.25 122 ARG A C 1
ATOM 955 O O . ARG A 1 122 ? 12.568 5.197 0.883 1.00 94.25 122 ARG A O 1
ATOM 962 N N . ASP A 1 123 ? 11.774 5.030 -1.209 1.00 95.12 123 ASP A N 1
ATOM 963 C CA . ASP A 1 123 ? 10.379 5.214 -0.821 1.00 95.12 123 ASP A CA 1
ATOM 964 C C . ASP A 1 123 ? 9.827 4.002 -0.075 1.00 95.12 123 ASP A C 1
ATOM 966 O O . ASP A 1 123 ? 9.113 4.189 0.910 1.00 95.12 123 ASP A O 1
ATOM 970 N N . ILE A 1 124 ? 10.186 2.781 -0.495 1.00 94.56 124 ILE A N 1
ATOM 971 C CA . ILE A 1 124 ? 9.815 1.542 0.203 1.00 94.56 124 ILE A CA 1
ATOM 972 C C . ILE A 1 124 ? 10.274 1.626 1.657 1.00 94.56 124 ILE A C 1
ATOM 974 O O . ILE A 1 124 ? 9.426 1.579 2.549 1.00 94.56 124 ILE A O 1
ATOM 978 N N . ARG A 1 125 ? 11.565 1.891 1.905 1.00 93.00 125 ARG A N 1
ATOM 979 C CA . ARG A 1 125 ? 12.100 2.034 3.272 1.00 93.00 125 ARG A CA 1
ATOM 980 C C . ARG A 1 125 ? 11.346 3.085 4.083 1.00 93.00 125 ARG A C 1
ATOM 982 O O . ARG A 1 125 ? 10.846 2.808 5.171 1.00 93.00 125 ARG A O 1
ATOM 989 N N . LYS A 1 126 ? 11.171 4.285 3.517 1.00 94.00 126 LYS A N 1
ATOM 990 C CA . LYS A 1 126 ? 10.457 5.385 4.188 1.00 94.00 126 LYS A CA 1
ATOM 991 C C . LYS A 1 126 ? 9.011 5.031 4.540 1.00 94.00 126 LYS A C 1
ATOM 993 O O . LYS A 1 126 ? 8.495 5.497 5.558 1.00 94.00 126 LYS A O 1
ATOM 998 N N . ARG A 1 127 ? 8.313 4.278 3.686 1.00 94.06 127 ARG A N 1
ATOM 999 C CA . ARG A 1 127 ? 6.918 3.882 3.920 1.00 94.06 127 ARG A CA 1
ATOM 1000 C C . ARG A 1 127 ? 6.804 2.756 4.936 1.00 94.06 127 ARG A C 1
ATOM 1002 O O . ARG A 1 127 ? 5.911 2.838 5.776 1.00 94.06 127 ARG A O 1
ATOM 1009 N N . VAL A 1 128 ? 7.706 1.778 4.917 1.00 93.31 128 VAL A N 1
ATOM 1010 C CA . VAL A 1 128 ? 7.771 0.740 5.955 1.00 93.31 128 VAL A CA 1
ATOM 1011 C C . VAL A 1 128 ? 7.967 1.390 7.320 1.00 93.31 128 VAL A C 1
ATOM 1013 O O . VAL A 1 128 ? 7.145 1.207 8.215 1.00 93.31 128 VAL A O 1
ATOM 1016 N N . ASP A 1 129 ? 8.984 2.240 7.449 1.00 91.38 129 ASP A N 1
ATOM 1017 C CA . ASP A 1 129 ? 9.308 2.941 8.692 1.00 91.38 129 ASP A CA 1
ATOM 1018 C C . ASP A 1 129 ? 8.131 3.772 9.221 1.00 91.38 129 ASP A C 1
ATOM 1020 O O . ASP A 1 129 ? 7.871 3.838 10.426 1.00 91.38 129 ASP A O 1
ATOM 1024 N N . ARG A 1 130 ? 7.378 4.400 8.312 1.00 90.94 130 ARG A N 1
ATOM 1025 C CA . ARG A 1 130 ? 6.148 5.124 8.646 1.00 90.94 130 ARG A CA 1
ATOM 1026 C C . ARG A 1 130 ? 5.063 4.179 9.156 1.00 90.94 130 ARG A C 1
ATOM 1028 O O . ARG A 1 130 ? 4.463 4.478 10.186 1.00 90.94 130 ARG A O 1
ATOM 1035 N N . ASN A 1 131 ? 4.810 3.075 8.457 1.00 88.75 131 ASN A N 1
ATOM 1036 C CA . ASN A 1 131 ? 3.782 2.102 8.828 1.00 88.75 131 ASN A CA 1
ATOM 1037 C C . ASN A 1 131 ? 4.069 1.511 10.222 1.00 88.75 131 ASN A C 1
ATOM 1039 O O . ASN A 1 131 ? 3.178 1.498 11.070 1.00 88.75 131 ASN A O 1
ATOM 1043 N N . VAL A 1 132 ? 5.331 1.167 10.508 1.00 87.69 132 VAL A N 1
ATOM 1044 C CA . VAL A 1 132 ? 5.780 0.692 11.830 1.00 87.69 132 VAL A CA 1
ATOM 1045 C C . VAL A 1 132 ? 5.510 1.728 12.931 1.00 87.69 132 VAL A C 1
ATOM 1047 O O . VAL A 1 132 ? 4.979 1.394 13.992 1.00 87.69 132 VAL A O 1
ATOM 1050 N N . LYS A 1 133 ? 5.830 3.010 12.694 1.00 86.56 133 LYS A N 1
ATOM 1051 C CA . LYS A 1 133 ? 5.583 4.095 13.667 1.00 86.56 133 LYS A CA 1
ATOM 1052 C C . LYS A 1 133 ? 4.091 4.324 13.930 1.00 86.56 133 LYS A C 1
ATOM 1054 O O . LYS A 1 133 ? 3.706 4.576 15.073 1.00 86.56 133 LYS A O 1
ATOM 1059 N N . VAL A 1 134 ? 3.259 4.256 12.889 1.00 83.12 134 VAL A N 1
ATOM 1060 C CA . VAL A 1 134 ? 1.805 4.458 13.000 1.00 83.12 134 VAL A CA 1
ATOM 1061 C C . VAL A 1 134 ? 1.177 3.394 13.895 1.00 83.12 134 VAL A C 1
ATOM 1063 O O . VAL A 1 134 ? 0.388 3.743 14.773 1.00 83.12 134 VAL A O 1
ATOM 1066 N N . ASP A 1 135 ? 1.562 2.130 13.740 1.00 76.38 135 ASP A N 1
ATOM 1067 C CA . ASP A 1 135 ? 0.972 1.046 14.527 1.00 76.38 135 ASP A CA 1
ATOM 1068 C C . ASP A 1 135 ? 1.413 1.076 15.991 1.00 76.38 135 ASP A C 1
ATOM 1070 O O . ASP A 1 135 ? 0.581 0.883 16.878 1.00 76.38 135 ASP A O 1
ATOM 1074 N N . LYS A 1 136 ? 2.662 1.465 16.279 1.00 77.88 136 LYS A N 1
ATOM 1075 C CA . LYS A 1 136 ? 3.077 1.768 17.659 1.00 77.88 136 LYS A CA 1
ATOM 1076 C C . LYS A 1 136 ? 2.208 2.854 18.282 1.00 77.88 136 LYS A C 1
ATOM 1078 O O . LYS A 1 136 ? 1.683 2.670 19.378 1.00 77.88 136 LYS A O 1
ATOM 1083 N N . LYS A 1 137 ? 2.007 3.973 17.574 1.00 75.75 137 LYS A N 1
ATOM 1084 C CA . LYS A 1 137 ? 1.171 5.083 18.054 1.00 75.75 137 LYS A CA 1
ATOM 1085 C C . LYS A 1 137 ? -0.275 4.637 18.287 1.00 75.75 137 LYS A C 1
ATOM 1087 O O . LYS A 1 137 ? -0.843 4.974 19.322 1.00 75.75 137 LYS A O 1
ATOM 1092 N N . ARG A 1 138 ? -0.856 3.851 17.374 1.00 73.62 138 ARG A N 1
ATOM 1093 C CA . ARG A 1 138 ? -2.203 3.274 17.527 1.00 73.62 138 ARG A CA 1
ATOM 1094 C C . ARG A 1 138 ? -2.294 2.346 18.735 1.00 73.62 138 ARG A C 1
ATOM 1096 O O . ARG A 1 138 ? -3.238 2.473 19.504 1.00 73.62 138 ARG A O 1
ATOM 1103 N N . GLY A 1 139 ? -1.295 1.494 18.957 1.00 64.50 139 GLY A N 1
ATOM 1104 C CA . GLY A 1 139 ? -1.214 0.638 20.141 1.00 64.50 139 GLY A CA 1
ATOM 1105 C C . GLY A 1 139 ? -1.126 1.433 21.448 1.00 64.50 139 GLY A C 1
ATOM 1106 O O . GLY A 1 139 ? -1.801 1.092 22.414 1.00 64.50 139 GLY A O 1
ATOM 1107 N N . HIS A 1 140 ? -0.362 2.529 21.480 1.00 61.38 140 HIS A N 1
ATOM 1108 C CA . HIS A 1 140 ? -0.306 3.424 22.642 1.00 61.38 140 HIS A CA 1
ATOM 1109 C C . HIS A 1 140 ? -1.623 4.167 22.884 1.00 61.38 140 HIS A C 1
ATOM 1111 O O . HIS A 1 140 ? -2.026 4.305 24.034 1.00 61.38 140 HIS A O 1
ATOM 1117 N N . ILE A 1 141 ? -2.310 4.614 21.828 1.00 59.44 141 ILE A N 1
ATOM 1118 C CA . ILE A 1 141 ? -3.635 5.238 21.947 1.00 59.44 141 ILE A CA 1
ATOM 1119 C C . ILE A 1 141 ? -4.645 4.216 22.468 1.00 59.44 141 ILE A C 1
ATOM 1121 O O . ILE A 1 141 ? -5.355 4.523 23.413 1.00 59.44 141 ILE A O 1
ATOM 1125 N N . GLN A 1 142 ? -4.658 2.993 21.932 1.00 57.31 142 GLN A N 1
ATOM 1126 C CA . GLN A 1 142 ? -5.536 1.927 22.414 1.00 57.31 142 GLN A CA 1
ATOM 1127 C C . GLN A 1 142 ? -5.250 1.604 23.884 1.00 57.31 142 GLN A C 1
ATOM 1129 O O . GLN A 1 142 ? -6.180 1.554 24.674 1.00 57.31 142 GLN A O 1
ATOM 1134 N N . LYS A 1 143 ? -3.975 1.476 24.281 1.00 56.09 143 LYS A N 1
ATOM 1135 C CA . LYS A 1 143 ? -3.594 1.261 25.685 1.00 56.09 143 LYS A CA 1
ATOM 1136 C C . LYS A 1 143 ? -3.993 2.428 26.577 1.00 56.09 143 LYS A C 1
ATOM 1138 O O . LYS A 1 143 ? -4.524 2.156 27.635 1.00 56.09 143 LYS A O 1
ATOM 1143 N N . LYS A 1 144 ? -3.807 3.686 26.153 1.00 54.53 144 LYS A N 1
ATOM 1144 C CA . LYS A 1 144 ? -4.248 4.878 26.899 1.00 54.53 144 LYS A CA 1
ATOM 1145 C C . LYS A 1 144 ? -5.770 4.929 27.029 1.00 54.53 144 LYS A C 1
ATOM 1147 O O . LYS A 1 144 ? -6.264 5.210 28.106 1.00 54.53 144 LYS A O 1
ATOM 1152 N N . VAL A 1 145 ? -6.515 4.620 25.969 1.00 53.31 145 VAL A N 1
ATOM 1153 C CA . VAL A 1 145 ? -7.983 4.538 26.012 1.00 53.31 145 VAL A CA 1
ATOM 1154 C C . VAL A 1 145 ? -8.422 3.407 26.948 1.00 53.31 145 VAL A C 1
ATOM 1156 O O . VAL A 1 145 ? -9.287 3.615 27.791 1.00 53.31 145 VAL A O 1
ATOM 1159 N N . THR A 1 146 ? -7.777 2.240 26.890 1.00 48.53 146 THR A N 1
ATOM 1160 C CA . THR A 1 146 ? -8.075 1.106 27.776 1.00 48.53 146 THR A CA 1
ATOM 1161 C C . THR A 1 146 ? -7.643 1.361 29.228 1.00 48.53 146 THR A C 1
ATOM 1163 O O . THR A 1 146 ? -8.376 0.995 30.137 1.00 48.53 146 THR A O 1
ATOM 1166 N N . SER A 1 147 ? -6.525 2.045 29.492 1.00 46.03 147 SER A N 1
ATOM 1167 C CA . SER A 1 147 ? -6.050 2.336 30.854 1.00 46.03 147 SER A CA 1
ATOM 1168 C C . SER A 1 147 ? -6.710 3.565 31.484 1.00 46.03 147 SER A C 1
ATOM 1170 O O . SER A 1 147 ? -6.901 3.584 32.693 1.00 46.03 147 SER A O 1
ATOM 1172 N N . THR A 1 148 ? -7.166 4.543 30.696 1.00 43.62 148 THR A N 1
ATOM 1173 C CA . THR A 1 148 ? -8.067 5.613 31.168 1.00 43.62 148 THR A CA 1
ATOM 1174 C C . THR A 1 148 ? -9.495 5.096 31.426 1.00 43.62 148 THR A C 1
ATOM 1176 O O . THR A 1 148 ? -10.260 5.761 32.113 1.00 43.62 148 THR A O 1
ATOM 1179 N N . THR A 1 149 ? -9.838 3.879 30.985 1.00 40.03 149 THR A N 1
ATOM 1180 C CA . THR A 1 149 ? -11.137 3.229 31.274 1.00 40.03 149 THR A CA 1
ATOM 1181 C C . THR A 1 149 ? -11.118 2.358 32.548 1.00 40.03 149 THR A C 1
ATOM 1183 O O . THR A 1 149 ? -12.165 1.910 32.998 1.00 40.03 149 THR A O 1
ATOM 1186 N N . HIS A 1 150 ? -9.968 2.165 33.209 1.00 40.56 150 HIS A N 1
ATOM 1187 C CA . HIS A 1 150 ? -9.871 1.389 34.462 1.00 40.56 150 HIS A CA 1
ATOM 1188 C C . HIS A 1 150 ? -9.519 2.238 35.692 1.00 40.56 150 HIS A C 1
ATOM 1190 O O . HIS A 1 150 ? -8.840 1.779 36.607 1.00 40.56 150 HIS A O 1
ATOM 1196 N N . GLN A 1 151 ? -10.020 3.472 35.742 1.00 38.69 151 GLN A N 1
ATOM 1197 C CA . GLN A 1 151 ? -10.090 4.232 36.990 1.00 38.69 151 GLN A CA 1
ATOM 1198 C C . GLN A 1 151 ? -11.346 5.115 37.033 1.00 38.69 151 GLN A C 1
ATOM 1200 O O . GLN A 1 151 ? -11.295 6.320 37.237 1.00 38.69 151 GLN A O 1
ATOM 1205 N N . SER A 1 152 ? -12.509 4.491 36.847 1.00 37.66 152 SER A N 1
ATOM 1206 C CA . SER A 1 152 ? -13.734 4.961 37.490 1.00 37.66 152 SER A CA 1
ATOM 1207 C C . SER A 1 152 ? -14.522 3.746 37.955 1.00 37.66 152 SER A C 1
ATOM 1209 O O . SER A 1 152 ? -15.190 3.057 37.190 1.00 37.66 152 SER A O 1
ATOM 1211 N N . GLN A 1 153 ? -14.364 3.438 39.236 1.00 41.78 153 GLN A N 1
ATOM 1212 C CA . GLN A 1 153 ? -15.337 2.651 39.967 1.00 41.78 153 GLN A CA 1
ATOM 1213 C C . GLN A 1 153 ? -16.612 3.499 40.082 1.00 41.78 153 GLN A C 1
ATOM 1215 O O . GLN A 1 153 ? -16.660 4.410 40.900 1.00 41.78 153 GLN A O 1
ATOM 1220 N N . SER A 1 154 ? -17.593 3.262 39.211 1.00 42.66 154 SER 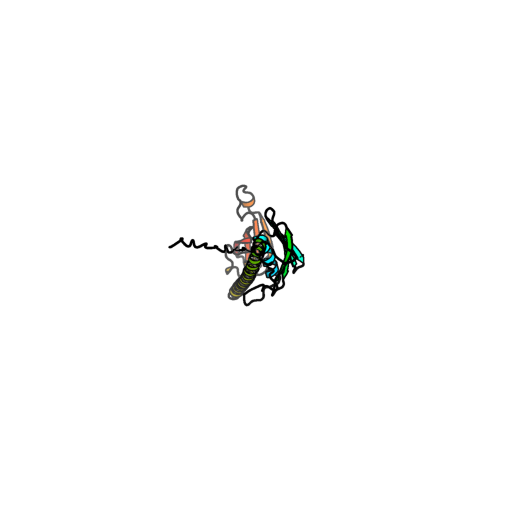A N 1
ATOM 1221 C CA . SER A 1 154 ? -18.944 2.807 39.586 1.00 42.66 154 SER A CA 1
ATOM 1222 C C . SER A 1 154 ? -19.685 2.435 38.282 1.00 42.66 154 SER A C 1
ATOM 1224 O O . SER A 1 154 ? -19.730 3.194 37.322 1.00 42.66 154 SER A O 1
ATOM 1226 N N . SER A 1 155 ? -19.933 1.151 38.024 1.00 50.88 155 SER A N 1
ATOM 1227 C CA . SER A 1 155 ? -21.104 0.385 38.472 1.00 50.88 155 SER A CA 1
ATOM 1228 C C . SER A 1 155 ? -22.427 1.002 38.004 1.00 50.88 155 SER A C 1
ATOM 1230 O O . SER A 1 155 ? -23.064 1.750 38.736 1.00 50.88 155 SER A O 1
ATOM 1232 N N . GLY A 1 156 ? -22.832 0.674 36.773 1.00 57.62 156 GLY A N 1
ATOM 1233 C CA . GLY A 1 156 ? -24.234 0.668 36.350 1.00 57.62 156 GLY A CA 1
ATOM 1234 C C . GLY A 1 156 ? -25.052 1.930 36.628 1.00 57.62 156 GLY A C 1
ATOM 1235 O O . GLY A 1 156 ? -26.219 1.787 36.931 1.00 57.62 156 GLY A O 1
ATOM 1236 N N . SER A 1 157 ? -24.491 3.140 36.563 1.00 67.38 157 SER A N 1
ATOM 1237 C CA . SER A 1 157 ? -25.254 4.379 36.780 1.00 67.38 157 SER A CA 1
ATOM 1238 C C . SER A 1 157 ? -25.107 5.331 35.596 1.00 67.38 157 SER A C 1
ATOM 1240 O O . SER A 1 157 ? -24.020 5.495 35.041 1.00 67.38 157 SER A O 1
ATOM 1242 N N . PHE A 1 158 ? -26.205 5.982 35.202 1.00 74.69 158 PHE A N 1
ATOM 1243 C CA . PHE A 1 158 ? -26.240 6.934 34.083 1.00 74.69 158 PHE A CA 1
ATOM 1244 C C . PHE A 1 158 ? -25.459 8.234 34.346 1.00 74.69 158 PHE A C 1
ATOM 1246 O O . PHE A 1 158 ? -25.312 9.045 33.434 1.00 74.69 158 PHE A O 1
ATOM 1253 N N . SER A 1 159 ? -24.919 8.430 35.553 1.00 75.38 159 SER A N 1
ATOM 1254 C CA . SER A 1 159 ? -24.162 9.625 35.953 1.00 75.38 159 SER A CA 1
ATOM 1255 C C . SER A 1 159 ? -22.911 9.891 35.105 1.00 75.38 159 SER A C 1
ATOM 1257 O O . SER A 1 159 ? -22.511 11.044 34.949 1.00 75.38 159 SER A O 1
ATOM 1259 N N . TYR A 1 160 ? -22.312 8.852 34.519 1.00 73.00 160 TYR A N 1
ATOM 1260 C CA . TYR A 1 160 ? -21.131 8.977 33.653 1.00 73.00 160 TYR A CA 1
ATOM 1261 C C . TYR A 1 160 ? -21.465 9.243 32.190 1.00 73.00 160 TYR A C 1
ATOM 1263 O O . TYR A 1 160 ? -20.564 9.502 31.390 1.00 73.00 160 TYR A O 1
ATOM 1271 N N . ILE A 1 161 ? -22.742 9.162 31.814 1.00 82.06 161 ILE A N 1
ATOM 1272 C CA . ILE A 1 161 ? -23.154 9.346 30.431 1.00 82.06 161 ILE A CA 1
ATOM 1273 C C . ILE A 1 161 ? -23.394 10.830 30.181 1.00 82.06 161 ILE A C 1
ATOM 1275 O O . ILE A 1 161 ? -24.150 11.496 30.882 1.00 82.06 161 ILE A O 1
ATOM 1279 N N . GLN A 1 162 ? -22.749 11.353 29.142 1.00 81.88 162 GLN A N 1
ATOM 1280 C CA . GLN A 1 162 ? -22.883 12.743 28.721 1.00 81.88 162 GLN A CA 1
ATOM 1281 C C . GLN A 1 162 ? -23.517 12.820 27.331 1.00 81.88 162 GLN A C 1
ATOM 1283 O O . GLN A 1 162 ? -23.338 11.928 26.495 1.00 81.88 162 GLN A O 1
ATOM 1288 N N . LYS A 1 163 ? -24.243 13.915 27.062 1.00 85.00 163 LYS A N 1
ATOM 1289 C CA . LYS A 1 163 ? -24.741 14.214 25.711 1.00 85.00 163 LYS A CA 1
ATOM 1290 C C . LYS A 1 163 ? -23.567 14.249 24.730 1.00 85.00 163 LYS A C 1
ATOM 1292 O O . LYS A 1 163 ? -22.539 14.858 25.011 1.00 85.00 163 LYS A O 1
ATOM 1297 N N . GLY A 1 164 ? -23.732 13.601 23.581 1.00 83.38 164 GLY A N 1
ATOM 1298 C CA . GLY A 1 164 ? -22.697 13.471 22.556 1.00 83.38 164 GLY A CA 1
ATOM 1299 C C . GLY A 1 164 ? -21.778 12.253 22.695 1.00 83.38 164 GLY A C 1
ATOM 1300 O O . GLY A 1 164 ? -21.023 11.996 21.767 1.00 83.38 164 GLY A O 1
ATOM 1301 N N . MET A 1 165 ? -21.848 11.468 23.774 1.00 85.06 165 MET A N 1
ATOM 1302 C CA . MET A 1 165 ? -21.090 10.212 23.878 1.00 85.06 165 MET A CA 1
ATOM 1303 C C . MET A 1 165 ? -21.525 9.214 22.790 1.00 85.06 165 MET A C 1
ATOM 1305 O O . MET A 1 165 ? -22.702 9.168 22.428 1.00 85.06 165 MET A O 1
ATOM 1309 N N . SER A 1 166 ? -20.609 8.409 22.249 1.00 89.31 166 SER A N 1
ATOM 1310 C CA . SER A 1 166 ? -20.968 7.399 21.246 1.00 89.31 166 SER A CA 1
ATOM 1311 C C . SER A 1 166 ? -21.663 6.191 21.881 1.00 89.31 166 SER A C 1
ATOM 1313 O O . SER A 1 166 ? -21.345 5.790 22.999 1.00 89.31 166 SER A O 1
ATOM 1315 N N . SER A 1 167 ? -22.570 5.537 21.153 1.00 86.69 167 SER A N 1
ATOM 1316 C CA . SER A 1 167 ? -23.239 4.316 21.631 1.00 86.69 167 SER A CA 1
ATOM 1317 C C . SER A 1 167 ? -22.252 3.212 22.016 1.00 86.69 167 SER A C 1
ATOM 1319 O O . SER A 1 167 ? -22.506 2.454 22.945 1.00 86.69 167 SER A O 1
ATOM 1321 N N . LYS A 1 168 ? -21.089 3.152 21.357 1.00 86.69 168 LYS A N 1
ATOM 1322 C CA . LYS A 1 168 ? -20.013 2.213 21.689 1.00 86.69 168 LYS A CA 1
ATOM 1323 C C . LYS A 1 168 ? -19.367 2.518 23.041 1.00 86.69 168 LYS A C 1
ATOM 1325 O O . LYS A 1 168 ? -19.087 1.586 23.786 1.00 86.69 168 LYS A O 1
ATOM 1330 N N . GLU A 1 169 ? -19.128 3.791 23.347 1.00 83.81 169 GLU A N 1
ATOM 1331 C CA . GLU A 1 169 ? -18.617 4.218 24.655 1.00 83.81 169 GLU A CA 1
ATOM 1332 C C . GLU A 1 169 ? -19.653 3.960 25.752 1.00 83.81 169 GLU A C 1
ATOM 1334 O O . GLU A 1 169 ? -19.307 3.391 26.781 1.00 83.81 169 GLU A O 1
ATOM 1339 N N . VAL A 1 170 ? -20.933 4.255 25.499 1.00 84.81 170 VAL A N 1
ATOM 1340 C CA . VAL A 1 170 ? -22.024 3.956 26.443 1.00 84.81 170 VAL A CA 1
ATOM 1341 C C . VAL A 1 170 ? -22.106 2.457 26.741 1.00 84.81 170 VAL A C 1
ATOM 1343 O O . VAL A 1 170 ? -22.140 2.063 27.903 1.00 84.81 170 VAL A O 1
ATOM 1346 N N . VAL A 1 171 ? -22.077 1.606 25.711 1.00 85.75 171 VAL A N 1
ATOM 1347 C CA . VAL A 1 171 ? -22.099 0.141 25.877 1.00 85.75 171 VAL A CA 1
ATOM 1348 C C . VAL A 1 171 ? -20.844 -0.373 26.581 1.00 85.75 171 VAL A C 1
ATOM 1350 O O . VAL A 1 171 ? -20.915 -1.357 27.312 1.00 85.75 171 VAL A O 1
ATOM 1353 N N . ALA A 1 172 ? -19.695 0.277 26.398 1.00 81.38 172 ALA A N 1
ATOM 1354 C CA . ALA A 1 172 ? -18.481 -0.080 27.125 1.00 81.38 172 ALA A CA 1
ATOM 1355 C C . ALA A 1 172 ? -18.580 0.245 28.627 1.00 81.38 172 ALA A C 1
ATOM 1357 O O . ALA A 1 172 ? -17.995 -0.476 29.431 1.00 81.38 172 ALA A O 1
ATOM 1358 N N . LEU A 1 173 ? -19.322 1.294 28.998 1.00 82.44 173 LEU A N 1
ATOM 1359 C CA . LEU A 1 173 ? -19.509 1.725 30.387 1.00 82.44 173 LEU A CA 1
ATOM 1360 C C . LEU A 1 173 ? -20.639 0.970 31.103 1.00 82.44 173 LEU A C 1
ATOM 1362 O O . LEU A 1 173 ? -20.469 0.545 32.242 1.00 82.44 173 LEU A O 1
ATOM 1366 N N . LEU A 1 174 ? -21.790 0.810 30.446 1.00 79.88 174 LEU A N 1
ATOM 1367 C CA . LEU A 1 174 ? -23.006 0.238 31.041 1.00 79.88 174 LEU A CA 1
ATOM 1368 C C . LEU A 1 174 ? -23.225 -1.240 30.698 1.00 79.88 174 LEU A C 1
ATOM 1370 O O . LEU A 1 174 ? -24.057 -1.898 31.314 1.00 79.88 174 LEU A O 1
ATOM 1374 N N . GLY A 1 175 ? -22.498 -1.770 29.715 1.00 82.56 175 GLY A N 1
ATOM 1375 C CA . GLY A 1 175 ? -22.761 -3.084 29.141 1.00 82.56 175 GLY A CA 1
ATOM 1376 C C . GLY A 1 175 ? -23.808 -3.052 28.025 1.00 82.56 175 GLY A C 1
ATOM 1377 O O . GLY A 1 175 ? -24.243 -1.996 27.548 1.00 82.56 175 GLY A O 1
ATOM 1378 N N . LYS A 1 176 ? -24.185 -4.248 27.559 1.00 82.38 176 LYS A N 1
ATOM 1379 C CA . LYS A 1 176 ? -25.203 -4.404 26.513 1.00 82.38 176 LYS A CA 1
ATOM 1380 C C . LYS A 1 176 ? -26.567 -3.940 27.048 1.00 82.38 176 LYS A C 1
ATOM 1382 O O . LYS A 1 176 ? -26.906 -4.325 28.165 1.00 82.38 176 LYS A O 1
ATOM 1387 N N . PRO A 1 177 ? -27.336 -3.155 26.275 1.00 86.75 177 PRO A N 1
ATOM 1388 C CA . PRO A 1 177 ? -28.699 -2.808 26.655 1.00 86.75 177 PRO A CA 1
ATOM 1389 C C . PRO A 1 177 ? -29.580 -4.061 26.687 1.00 86.75 177 PRO A C 1
ATOM 1391 O O . PRO A 1 177 ? -29.285 -5.051 26.012 1.00 86.75 177 PRO A O 1
ATOM 1394 N N . ASN A 1 178 ? -30.654 -4.002 27.469 1.00 85.25 178 ASN A N 1
ATOM 1395 C CA . ASN A 1 178 ? -31.661 -5.056 27.537 1.00 85.25 178 ASN A CA 1
ATOM 1396 C C . ASN A 1 178 ? -32.467 -5.129 26.239 1.00 85.25 178 ASN A C 1
ATOM 1398 O O . ASN A 1 178 ? -32.664 -6.221 25.712 1.00 85.25 178 ASN A O 1
ATOM 1402 N N . ASP A 1 179 ? -32.840 -3.966 25.706 1.00 86.56 179 ASP A N 1
ATOM 1403 C CA . ASP A 1 179 ? -33.552 -3.843 24.441 1.00 86.56 179 ASP A CA 1
ATOM 1404 C C . ASP A 1 179 ? -33.127 -2.580 23.677 1.00 86.56 179 ASP A C 1
ATOM 1406 O O . ASP A 1 179 ? -32.570 -1.628 24.244 1.00 86.56 179 ASP A O 1
ATOM 1410 N N . VAL A 1 180 ? -33.354 -2.582 22.364 1.00 88.38 180 VAL A N 1
ATOM 1411 C CA . VAL A 1 180 ? -33.060 -1.467 21.468 1.00 88.38 180 VAL A CA 1
ATOM 1412 C C . VAL A 1 180 ? -34.208 -1.261 20.492 1.00 88.38 180 VAL A C 1
ATOM 1414 O O . VAL A 1 180 ? -34.423 -2.066 19.587 1.00 88.38 180 VAL A O 1
ATOM 1417 N N . THR A 1 181 ? -34.848 -0.098 20.571 1.00 88.25 181 THR A N 1
ATOM 1418 C CA . THR A 1 181 ? -35.882 0.301 19.611 1.00 88.25 181 THR A CA 1
ATOM 1419 C C . THR A 1 181 ? -35.413 1.440 18.721 1.00 88.25 181 THR A C 1
ATOM 1421 O O . THR A 1 181 ? -34.459 2.162 19.024 1.00 88.25 181 THR A O 1
ATOM 1424 N N . ARG A 1 182 ? -36.066 1.603 17.569 1.00 88.25 182 ARG A N 1
ATOM 1425 C CA . ARG A 1 182 ? -35.825 2.720 16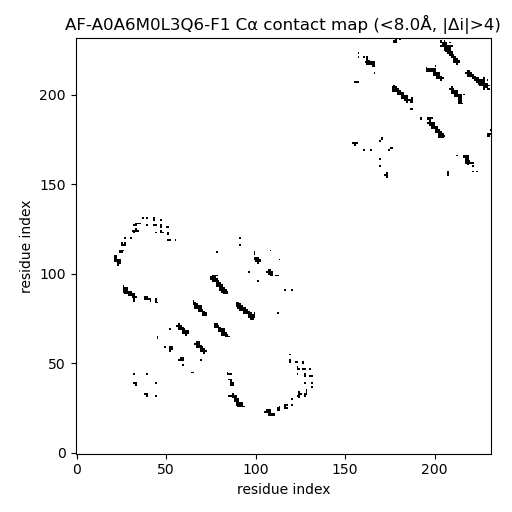.651 1.00 88.25 182 ARG A CA 1
ATOM 1426 C C . ARG A 1 182 ? -37.135 3.415 16.336 1.00 88.25 182 ARG A C 1
ATOM 1428 O O . ARG A 1 182 ? -38.080 2.774 15.889 1.00 88.25 182 ARG A O 1
ATOM 1435 N N . LYS A 1 183 ? -37.161 4.736 16.502 1.00 87.69 183 LYS A N 1
ATOM 1436 C CA . LYS A 1 183 ? -38.309 5.584 16.174 1.00 87.69 183 LYS A CA 1
ATOM 1437 C C . LYS A 1 183 ? -37.940 6.659 15.161 1.00 87.69 183 LYS A C 1
ATOM 1439 O O . LYS A 1 183 ? -36.861 7.257 15.215 1.00 87.69 183 LYS A O 1
ATOM 1444 N N . VAL A 1 184 ? -38.856 6.908 14.231 1.00 85.44 184 VAL A N 1
ATOM 1445 C CA . VAL A 1 184 ? -38.760 8.015 13.274 1.00 85.44 184 VAL A CA 1
ATOM 1446 C C . VAL A 1 184 ? -39.172 9.296 13.993 1.00 85.44 184 VAL A C 1
ATOM 1448 O O . VAL A 1 184 ? -40.216 9.336 14.642 1.00 85.44 184 VAL A O 1
ATOM 1451 N N . THR A 1 185 ? -38.358 10.347 13.922 1.00 83.06 185 THR A N 1
ATOM 1452 C CA . THR A 1 185 ? -38.709 11.624 14.554 1.00 83.06 185 THR A CA 1
ATOM 1453 C C . THR A 1 185 ? -39.568 12.471 13.616 1.00 83.06 185 THR A C 1
ATOM 1455 O O . THR A 1 185 ? -39.529 12.321 12.395 1.00 83.06 185 THR A O 1
ATOM 1458 N N . LYS A 1 186 ? -40.281 13.461 14.168 1.00 83.00 186 LYS A N 1
ATOM 1459 C CA . LYS A 1 186 ? -41.001 14.468 13.363 1.00 83.00 186 LYS A CA 1
ATOM 1460 C C . LYS A 1 186 ? -40.073 15.245 12.414 1.00 83.00 186 LYS A C 1
ATOM 1462 O O . LYS A 1 186 ? -40.528 15.755 11.396 1.00 83.00 186 LYS A O 1
ATOM 1467 N N . LYS A 1 187 ? -38.765 15.298 12.706 1.00 83.81 187 LYS A N 1
ATOM 1468 C CA . LYS A 1 187 ? -37.759 15.942 11.848 1.00 83.81 187 LYS A CA 1
ATOM 1469 C C . LYS A 1 187 ? -37.441 15.134 10.587 1.00 83.81 187 LYS A C 1
ATOM 1471 O O . LYS A 1 187 ? -36.914 15.705 9.640 1.00 83.81 187 LYS A O 1
ATOM 1476 N N . ALA A 1 188 ? -37.771 13.841 10.530 1.00 85.00 188 ALA A N 1
ATOM 1477 C CA . ALA A 1 188 ? -37.622 13.044 9.311 1.00 85.00 188 ALA A CA 1
ATOM 1478 C C . ALA A 1 188 ? -38.563 13.482 8.183 1.00 85.00 188 ALA A C 1
ATOM 1480 O O . ALA A 1 188 ? -38.209 13.326 7.016 1.00 85.00 188 ALA A O 1
ATOM 1481 N N . PHE A 1 189 ? -39.732 14.018 8.547 1.00 86.50 189 PHE A N 1
ATOM 1482 C CA . PHE A 1 189 ? -40.797 14.418 7.627 1.00 86.50 189 PHE A CA 1
ATOM 1483 C C . PHE A 1 189 ? -40.687 15.877 7.163 1.00 86.50 189 PHE A C 1
ATOM 1485 O O . PHE A 1 189 ? -41.481 16.308 6.335 1.00 86.50 189 PHE A O 1
ATOM 1492 N N . ASN A 1 190 ? -39.714 16.644 7.670 1.00 83.75 190 ASN A N 1
ATOM 1493 C CA . ASN A 1 190 ? -39.437 17.992 7.181 1.00 83.75 190 ASN A CA 1
ATOM 1494 C C . ASN A 1 190 ? -38.519 17.913 5.940 1.00 83.75 190 ASN A C 1
ATOM 1496 O O . ASN A 1 190 ? -37.357 17.525 6.095 1.00 83.75 190 ASN A O 1
ATOM 1500 N N . PRO A 1 191 ? -38.979 18.320 4.738 1.00 85.81 191 PRO A N 1
ATOM 1501 C CA . PRO A 1 191 ? -38.199 18.230 3.499 1.00 85.81 191 PRO A CA 1
ATOM 1502 C C . PRO A 1 191 ? -36.895 19.041 3.507 1.00 85.81 191 PRO A C 1
ATOM 1504 O O . PRO A 1 191 ? -35.999 18.764 2.715 1.00 85.81 191 PRO A O 1
ATOM 1507 N N . PHE A 1 192 ? -36.773 20.027 4.401 1.00 91.19 192 PHE A N 1
ATOM 1508 C CA . PHE A 1 192 ? -35.624 20.934 4.489 1.00 91.19 192 PHE A CA 1
ATOM 1509 C C . PHE A 1 192 ? -34.682 20.613 5.662 1.00 91.19 192 PHE A C 1
ATOM 1511 O O . PHE A 1 192 ? -33.752 21.370 5.937 1.00 91.19 192 PHE A O 1
ATOM 1518 N N . TYR A 1 193 ? -34.902 19.500 6.374 1.00 80.19 193 TYR A N 1
ATOM 1519 C CA . TYR A 1 193 ? -34.053 19.082 7.490 1.00 80.19 193 TYR A CA 1
ATOM 1520 C C . TYR A 1 193 ? -33.105 17.940 7.093 1.00 80.19 193 TYR A C 1
ATOM 1522 O O . TYR A 1 193 ? -33.502 16.783 6.961 1.00 80.19 193 TYR A O 1
ATOM 1530 N N . PHE A 1 194 ? -31.814 18.260 6.986 1.00 79.50 194 PHE A N 1
ATOM 1531 C CA . PHE A 1 194 ? -30.745 17.313 6.627 1.00 79.50 194 PHE A CA 1
ATOM 1532 C C . PHE A 1 194 ? -29.857 16.907 7.819 1.00 79.50 194 PHE A C 1
ATOM 1534 O O . PHE A 1 194 ? -28.792 16.323 7.635 1.00 79.50 194 PHE A O 1
ATOM 1541 N N . GLY A 1 195 ? -30.277 17.226 9.049 1.00 79.88 195 GLY A N 1
ATOM 1542 C CA . GLY A 1 195 ? -29.522 16.925 10.270 1.00 79.88 195 GLY A CA 1
ATOM 1543 C C . GLY A 1 195 ? -29.638 15.468 10.743 1.00 79.88 195 GLY A C 1
ATOM 1544 O O . GLY A 1 195 ? -30.423 14.676 10.224 1.00 79.88 195 GLY A O 1
ATOM 1545 N N . SER A 1 196 ? -28.868 15.112 11.775 1.00 79.50 196 SER A N 1
ATOM 1546 C CA . SER A 1 196 ? -28.748 13.739 12.297 1.00 79.50 196 SER A CA 1
ATOM 1547 C C . SER A 1 196 ? -29.910 13.271 13.193 1.00 79.50 196 SER A C 1
ATOM 1549 O O . SER A 1 196 ? -29.990 12.093 13.534 1.00 79.50 196 SER A O 1
ATOM 1551 N N . ASP A 1 197 ? -30.848 14.149 13.555 1.00 81.06 197 ASP A N 1
ATOM 1552 C CA . ASP A 1 197 ? -31.977 13.847 14.457 1.00 81.06 197 ASP A CA 1
ATOM 1553 C C . ASP A 1 197 ? -33.250 13.426 13.694 1.00 81.06 197 ASP A C 1
ATOM 1555 O O . ASP A 1 197 ? -34.360 13.777 14.086 1.00 81.06 197 ASP A O 1
ATOM 1559 N N . ARG A 1 198 ? -33.110 12.717 12.563 1.00 82.56 198 ARG A N 1
ATOM 1560 C CA . ARG A 1 198 ? -34.237 12.168 11.768 1.00 82.56 198 ARG A CA 1
ATOM 1561 C C . ARG A 1 198 ? -34.734 10.823 12.311 1.00 82.56 198 ARG A C 1
ATOM 1563 O O . ARG A 1 198 ? -35.908 10.492 12.200 1.00 82.56 198 ARG A O 1
ATOM 1570 N N . PHE A 1 199 ? -33.850 10.068 12.947 1.00 84.19 199 PHE A N 1
ATOM 1571 C CA . PHE A 1 199 ? -34.172 8.820 13.629 1.00 84.19 199 PHE A CA 1
ATOM 1572 C C . PHE A 1 199 ? -33.557 8.856 15.018 1.00 84.19 199 PHE A C 1
ATOM 1574 O O . PHE A 1 199 ? -32.453 9.385 15.184 1.00 84.19 199 PHE A O 1
ATOM 1581 N N . ARG A 1 200 ? -34.253 8.267 15.990 1.00 87.56 200 ARG A N 1
ATOM 1582 C CA . ARG A 1 200 ? -33.694 8.003 17.312 1.00 87.56 200 ARG A CA 1
ATOM 1583 C C . ARG A 1 200 ? -33.670 6.512 17.592 1.00 87.56 200 ARG A C 1
ATOM 1585 O O . ARG A 1 200 ? -34.667 5.832 17.365 1.00 87.56 200 ARG A O 1
ATOM 1592 N N . SER A 1 201 ? -32.528 6.019 18.057 1.00 88.75 201 SER A N 1
ATOM 1593 C CA . SER A 1 201 ? -32.412 4.669 18.614 1.00 88.75 201 SER A CA 1
ATOM 1594 C C . SER A 1 201 ? -32.457 4.778 20.130 1.00 88.75 201 SER A C 1
ATOM 1596 O O . SER A 1 201 ? -31.679 5.542 20.688 1.00 88.75 201 SER A O 1
ATOM 1598 N N . THR A 1 202 ? -33.341 4.049 20.792 1.00 90.56 202 THR A N 1
ATOM 1599 C CA . THR A 1 202 ? -33.477 4.074 22.250 1.00 90.56 202 THR A CA 1
ATOM 1600 C C . THR A 1 202 ? -32.912 2.785 22.816 1.00 90.56 202 THR A C 1
ATOM 1602 O O . THR A 1 202 ? -33.291 1.709 22.368 1.00 90.56 202 THR A O 1
ATOM 1605 N N . TYR A 1 203 ? -31.969 2.892 23.748 1.00 91.12 203 TYR A N 1
ATOM 1606 C CA . TYR A 1 203 ? -31.392 1.756 24.465 1.00 91.12 203 TYR A CA 1
ATOM 1607 C C . TYR A 1 203 ? -32.009 1.708 25.853 1.00 91.12 203 TYR A C 1
ATOM 1609 O O . TYR A 1 203 ? -31.961 2.714 26.564 1.00 91.12 203 TYR A O 1
ATOM 1617 N N . TYR A 1 204 ? -32.546 0.554 26.229 1.00 87.12 204 TYR A N 1
ATOM 1618 C CA . TYR A 1 204 ? -33.202 0.344 27.514 1.00 87.12 204 TYR A CA 1
ATOM 1619 C C . TYR A 1 204 ? -32.267 -0.399 28.462 1.00 87.12 204 TYR A C 1
ATOM 1621 O O . TYR A 1 204 ? -31.639 -1.394 28.088 1.00 87.12 204 TYR A O 1
ATOM 1629 N N . TYR A 1 205 ? -32.176 0.095 29.692 1.00 83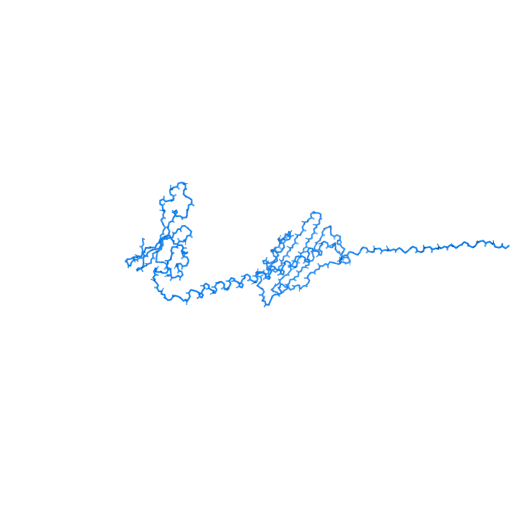.88 205 TYR A N 1
ATOM 1630 C CA . TYR A 1 205 ? -31.389 -0.493 30.764 1.00 83.88 205 TYR A CA 1
ATOM 1631 C C . TYR A 1 205 ? -32.293 -0.669 31.983 1.00 83.88 205 TYR A C 1
ATOM 1633 O O . TYR A 1 205 ? -32.718 0.311 32.602 1.00 83.88 205 TYR A O 1
ATOM 1641 N N . ARG A 1 206 ? -32.588 -1.926 32.325 1.00 78.44 206 ARG A N 1
ATOM 1642 C CA . ARG A 1 206 ? -33.505 -2.261 33.420 1.00 78.44 206 ARG A CA 1
ATOM 1643 C C . ARG A 1 206 ? -33.049 -1.619 34.734 1.00 78.44 206 ARG A C 1
ATOM 1645 O O . ARG A 1 206 ? -31.913 -1.822 35.158 1.00 78.44 206 ARG A O 1
ATOM 1652 N N . GLY A 1 207 ? -33.947 -0.879 35.380 1.00 78.12 207 GLY A N 1
ATOM 1653 C CA . GLY A 1 207 ? -33.713 -0.203 36.658 1.00 78.12 207 GLY A CA 1
ATOM 1654 C C . GLY A 1 207 ? -32.826 1.045 36.587 1.00 78.12 207 GLY A C 1
ATOM 1655 O O . GLY A 1 207 ? -32.539 1.626 37.632 1.00 78.12 207 GLY A O 1
ATOM 1656 N N . LEU A 1 208 ? -32.389 1.461 35.392 1.00 79.00 208 LEU A N 1
ATOM 1657 C CA . LEU A 1 208 ? -31.548 2.649 35.178 1.00 79.00 208 LEU A CA 1
ATOM 1658 C C . LEU A 1 208 ? -32.228 3.697 34.291 1.00 79.00 208 LEU A C 1
ATOM 1660 O O . LEU A 1 208 ? -32.026 4.900 34.478 1.00 79.00 208 LEU A O 1
ATOM 1664 N N . GLY A 1 209 ? -33.036 3.244 33.333 1.00 86.19 209 GLY A N 1
ATOM 1665 C CA . GLY A 1 209 ? -33.781 4.087 32.411 1.00 86.19 209 GLY A CA 1
ATOM 1666 C C . GLY A 1 209 ? -33.412 3.803 30.962 1.00 86.19 209 GLY A C 1
ATOM 1667 O O . GLY A 1 209 ? -32.996 2.701 30.595 1.00 86.19 209 GLY A O 1
ATOM 1668 N N . ARG A 1 210 ? -33.523 4.828 30.117 1.00 89.00 210 ARG A N 1
ATOM 1669 C CA . ARG A 1 210 ? -33.266 4.713 28.678 1.00 89.00 210 ARG A CA 1
ATOM 1670 C C . ARG A 1 210 ? -32.405 5.847 28.139 1.00 89.00 210 ARG A C 1
ATOM 1672 O O . ARG A 1 210 ? -32.441 6.982 28.618 1.00 89.00 210 ARG A O 1
ATOM 1679 N N . ILE A 1 211 ? -31.646 5.543 27.095 1.00 90.44 211 ILE A N 1
ATOM 1680 C CA . ILE A 1 211 ? -30.739 6.486 26.434 1.00 90.44 211 ILE A CA 1
ATOM 1681 C C . ILE A 1 211 ? -31.121 6.576 24.962 1.00 90.44 211 ILE A C 1
ATOM 1683 O O . ILE A 1 211 ? -31.190 5.561 24.272 1.00 90.44 211 ILE A O 1
ATOM 1687 N N . GLU A 1 212 ? -31.357 7.790 24.469 1.00 90.62 212 GLU A N 1
ATOM 1688 C CA . GLU A 1 212 ? -31.700 8.026 23.070 1.00 90.62 212 GLU A CA 1
ATOM 1689 C C . GLU A 1 212 ? -30.477 8.486 22.278 1.00 90.62 212 GLU A C 1
ATOM 1691 O O . GLU A 1 212 ? -29.797 9.449 22.636 1.00 90.62 212 GLU A O 1
ATOM 1696 N N . PHE A 1 213 ? -30.236 7.831 21.150 1.00 91.38 213 PHE A N 1
ATOM 1697 C CA . PHE A 1 213 ? -29.155 8.108 20.218 1.00 91.38 213 PHE A CA 1
ATOM 1698 C C . PHE A 1 213 ? -29.698 8.685 18.920 1.00 91.38 213 PHE A C 1
ATOM 1700 O O . PHE A 1 213 ? -30.716 8.223 18.410 1.00 91.38 213 PHE A O 1
ATOM 1707 N N . ASN A 1 214 ? -28.987 9.650 18.344 1.00 89.25 214 ASN A N 1
ATOM 1708 C CA . ASN A 1 214 ? -29.265 10.144 16.994 1.00 89.25 214 ASN A CA 1
ATOM 1709 C C . ASN A 1 214 ? -28.829 9.134 15.907 1.00 89.25 214 ASN A C 1
ATOM 1711 O O . ASN A 1 214 ? -28.245 8.090 16.206 1.00 89.25 214 ASN A O 1
ATOM 1715 N N . ILE A 1 215 ? -29.051 9.455 14.625 1.00 85.38 215 ILE A N 1
ATOM 1716 C CA . ILE A 1 215 ? -28.658 8.574 13.506 1.00 85.38 215 ILE A CA 1
ATOM 1717 C C . ILE A 1 215 ? -27.139 8.337 13.438 1.00 85.38 215 ILE A C 1
ATOM 1719 O O . ILE A 1 215 ? -26.684 7.291 12.985 1.00 85.38 215 ILE A O 1
ATOM 1723 N N . SER A 1 216 ? -26.343 9.289 13.929 1.00 84.88 216 SER A N 1
ATOM 1724 C CA . SER A 1 216 ? -24.887 9.182 14.023 1.00 84.88 216 SER A CA 1
ATOM 1725 C C . SER A 1 216 ? -24.439 8.349 15.228 1.00 84.88 216 SER A C 1
ATOM 1727 O O . SER A 1 216 ? -23.243 8.262 15.483 1.00 84.88 216 SER A O 1
ATOM 1729 N N . SER A 1 217 ? -25.364 7.731 15.971 1.00 86.94 217 SER A N 1
ATOM 1730 C CA . SER A 1 217 ? -25.091 6.905 17.154 1.00 86.94 217 SER A CA 1
ATOM 1731 C C . SER A 1 217 ? -24.438 7.664 18.315 1.00 86.94 217 SER A C 1
ATOM 1733 O O . SER A 1 217 ? -23.637 7.094 19.050 1.00 86.94 217 SER A O 1
ATOM 1735 N N . HIS A 1 218 ? -24.770 8.945 18.484 1.00 89.38 218 HIS A N 1
ATOM 1736 C CA . HIS A 1 218 ? -24.343 9.754 19.631 1.00 89.38 218 HIS A CA 1
ATOM 1737 C C . HIS A 1 218 ? -25.535 10.046 20.547 1.00 89.38 218 HIS A C 1
ATOM 1739 O O . HIS A 1 218 ? -26.652 10.230 20.053 1.00 89.38 218 HIS A O 1
ATOM 1745 N N . VAL A 1 219 ? -25.299 10.097 21.862 1.00 88.19 219 VAL A N 1
ATOM 1746 C CA . VAL A 1 219 ? -26.321 10.376 22.881 1.00 88.19 219 VAL A CA 1
ATOM 1747 C C . VAL A 1 219 ? -26.960 11.734 22.603 1.00 88.19 219 VAL A C 1
ATOM 1749 O O . VAL A 1 219 ? -26.307 12.775 22.694 1.00 88.19 219 VAL A O 1
ATOM 1752 N N . ALA A 1 220 ? -28.245 11.719 22.272 1.00 86.38 220 ALA A N 1
ATOM 1753 C CA . ALA A 1 220 ? -29.071 12.907 22.124 1.00 86.38 220 ALA A CA 1
ATOM 1754 C C . ALA A 1 220 ? -29.729 13.276 23.459 1.00 86.38 220 ALA A C 1
ATOM 1756 O O . ALA A 1 220 ? -29.768 14.449 23.840 1.00 86.38 220 ALA A O 1
ATOM 1757 N N . GLU A 1 221 ? -30.219 12.268 24.182 1.00 85.31 221 GLU A N 1
ATOM 1758 C CA . GLU A 1 221 ? -31.004 12.455 25.396 1.00 85.31 221 GLU A CA 1
ATOM 1759 C C . GLU A 1 221 ? -30.833 11.278 26.358 1.00 85.31 221 GLU A C 1
ATOM 1761 O O . GLU A 1 221 ? -30.610 10.144 25.934 1.00 85.31 221 GLU A O 1
ATOM 1766 N N . ILE A 1 222 ? -30.921 11.562 27.656 1.00 87.94 222 ILE A N 1
ATOM 1767 C CA . ILE A 1 222 ? -30.754 10.590 28.736 1.00 87.94 222 ILE A CA 1
ATOM 1768 C C . ILE A 1 222 ? -31.984 10.720 29.627 1.00 87.94 222 ILE A C 1
ATOM 1770 O O . ILE A 1 222 ? -32.259 11.810 30.129 1.00 87.94 222 ILE A O 1
ATOM 1774 N N . HIS A 1 223 ? -32.716 9.624 29.804 1.00 83.56 223 HIS A N 1
ATOM 1775 C CA . HIS A 1 223 ? -33.893 9.549 30.664 1.00 83.56 223 HIS A CA 1
ATOM 1776 C C . HIS A 1 223 ? -33.560 8.632 31.830 1.00 83.56 223 HIS A C 1
ATOM 1778 O O . HIS A 1 223 ? -33.417 7.426 31.641 1.00 83.56 223 HIS A O 1
ATOM 1784 N N . HIS A 1 224 ? -33.408 9.208 33.018 1.00 81.19 224 HIS A N 1
ATOM 1785 C CA . HIS A 1 224 ? -33.188 8.432 34.230 1.00 81.19 224 HIS A CA 1
ATOM 1786 C C . HIS A 1 224 ? -34.537 7.983 34.787 1.00 81.19 224 HIS A C 1
ATOM 1788 O O . HIS A 1 224 ? -35.343 8.818 35.198 1.00 81.19 224 HIS A O 1
ATOM 1794 N N . ASP A 1 225 ? -34.770 6.676 34.785 1.00 77.69 225 ASP A N 1
ATOM 1795 C CA . ASP A 1 225 ? -35.998 6.076 35.288 1.00 77.69 225 ASP A CA 1
ATOM 1796 C C . ASP A 1 225 ? -35.660 4.763 35.994 1.00 77.69 225 ASP A C 1
ATOM 1798 O O . ASP A 1 225 ? -35.340 3.752 35.371 1.00 77.69 225 ASP A O 1
ATOM 1802 N N . THR A 1 226 ? -35.717 4.789 37.324 1.00 73.06 226 THR A N 1
ATOM 1803 C CA . THR A 1 226 ? -35.419 3.622 38.162 1.00 73.06 226 THR A CA 1
ATOM 1804 C C . THR A 1 226 ? -36.516 2.558 38.116 1.00 73.06 226 THR A C 1
ATOM 1806 O O . THR A 1 226 ? -36.327 1.477 38.666 1.00 73.06 226 THR A O 1
ATOM 1809 N N . SER A 1 227 ? -37.658 2.850 37.484 1.00 75.50 227 SER A N 1
ATOM 1810 C CA . SER A 1 227 ? -38.770 1.916 37.279 1.00 75.50 227 SER A CA 1
ATOM 1811 C C . SER A 1 227 ? -38.804 1.283 35.883 1.00 75.50 227 SER A C 1
ATOM 1813 O O . SER A 1 227 ? -39.649 0.431 35.631 1.00 75.50 227 SER A O 1
ATOM 1815 N N . GLU A 1 228 ? -37.867 1.648 35.000 1.00 77.62 228 GLU A N 1
ATOM 1816 C CA . GLU A 1 228 ? -37.755 1.106 33.642 1.00 77.62 228 GLU A CA 1
ATOM 1817 C C . GLU A 1 228 ? -37.528 -0.416 33.679 1.00 77.62 228 GLU A C 1
ATOM 1819 O O . GLU A 1 228 ? -36.526 -0.908 34.212 1.00 77.62 228 GLU A O 1
ATOM 1824 N N . ASP A 1 229 ? -38.456 -1.181 33.109 1.00 73.50 229 ASP A N 1
ATOM 1825 C CA . ASP A 1 229 ? -38.448 -2.650 33.124 1.00 73.50 229 ASP A CA 1
ATOM 1826 C C . ASP A 1 229 ? -37.469 -3.259 32.097 1.00 73.50 229 ASP A C 1
ATOM 1828 O O . ASP A 1 229 ? -37.106 -4.445 32.175 1.00 73.50 229 ASP A O 1
ATOM 1832 N N . GLY A 1 230 ? -36.947 -2.414 31.205 1.00 67.88 230 GLY A N 1
ATOM 1833 C CA . GLY A 1 230 ? -35.927 -2.741 30.220 1.00 67.88 230 GLY A CA 1
ATOM 1834 C C . GLY A 1 230 ? -36.481 -3.268 28.898 1.00 67.88 230 GLY A C 1
ATOM 1835 O O . GLY A 1 230 ? -35.674 -3.735 28.096 1.00 67.88 230 GLY A O 1
ATOM 1836 N N . ASN A 1 231 ? -37.799 -3.204 28.683 1.00 69.06 231 ASN A N 1
ATOM 1837 C CA . ASN A 1 231 ? -38.474 -3.689 27.481 1.00 69.06 231 ASN A CA 1
ATOM 1838 C C . ASN A 1 231 ? -39.394 -2.605 26.894 1.00 69.06 231 ASN A C 1
ATOM 1840 O O . ASN A 1 231 ? -39.951 -1.790 27.622 1.00 69.06 231 ASN A O 1
ATOM 1844 N N . ASN A 1 232 ? -39.599 -2.623 25.574 1.00 61.69 232 ASN A N 1
ATOM 1845 C CA . ASN A 1 232 ? -40.579 -1.768 24.896 1.00 61.69 232 ASN A CA 1
ATOM 1846 C C . ASN A 1 232 ? -41.430 -2.541 23.887 1.00 61.69 232 ASN A C 1
ATOM 1848 O O . ASN A 1 232 ? -40.953 -3.553 23.336 1.00 61.69 232 ASN A O 1
#

pLDDT: mean 79.59, std 14.84, range [37.66, 96.94]

Sequence (232 aa):
MKSKLSTLTITLSTLFIVGCSTPAIYTAPNAPVSQIANTPTLAQVDKAVKDSLVGRGWIPQKVSPHIYLGTYNRRELMAKIKITFDTSVFNIQHVESKNLDYDSSDESIHSTYNKWVKNLERDIRKRVDRNVKVDKKRGHIQKKVTSTTHQSQSSGSFSYIQKGMSSKEVVALLGKPNDVTRKVTKKAFNPFYFGSDRFRSTYYYRGLGRIEFNISSHVAEIHHDTSEDGNN

Nearest PDB structures (foldseek):
  8bik-assembly2_D  TM=5.790E-01  e=1.870E-01  Homo sapiens
  8bik-assembly1_A  TM=5.760E-01  e=2.979E-01  Homo sapiens
  4zhx-assembly2_C  TM=4.889E-01  e=1.571E-01  Homo sapiens
  4cfe-assembly1_C  TM=5.748E-01  e=3.760E-01  Homo sapiens
  4cfe-assembly2_A  TM=5.025E-01  e=6.349E-01  Homo sapiens

Foldseek 3Di:
DDDDDDDDDDDPDDPPPPPPDFDADDKDPFQFQEPDPDQFALVLLQVQLVCLLVVLQWDWDDPDSFKIWTWHDDPQKIWIWIWGDDRTTIIIGTDDIGPQPQDPVRNGTRVVNVVSNVSSSVSSHVSSHVSVVVVVVVVVVVVVVVVVLPPDDDDQACPPADFFAALVVVCVVRNAALDKDKDADPLLPPPPRPDQQRMWIWGFHAQAGIFIATNRRTTHDDDGDRHGRRDD

Mean predicted aligned error: 17.45 Å

Solvent-accessible surface area (backbone atoms only — not comparable to full-atom values): 13242 Å² total; per-residue (Å²): 138,86,82,87,87,81,84,82,79,83,79,85,78,80,80,80,79,79,76,84,77,69,45,64,62,64,61,40,78,70,36,65,35,52,96,57,103,63,83,48,51,58,69,42,40,50,50,16,48,53,51,29,34,48,75,70,61,24,48,74,42,80,78,49,101,46,31,37,39,34,40,35,74,56,90,79,35,33,41,30,33,38,37,42,48,56,52,57,31,29,31,43,38,83,72,48,71,38,80,38,70,71,38,85,88,71,46,19,26,43,64,68,58,40,52,52,47,57,51,42,56,53,39,25,30,57,37,21,49,48,45,51,53,50,51,51,52,50,50,51,49,52,49,49,57,55,57,69,63,73,75,67,95,69,81,75,54,72,8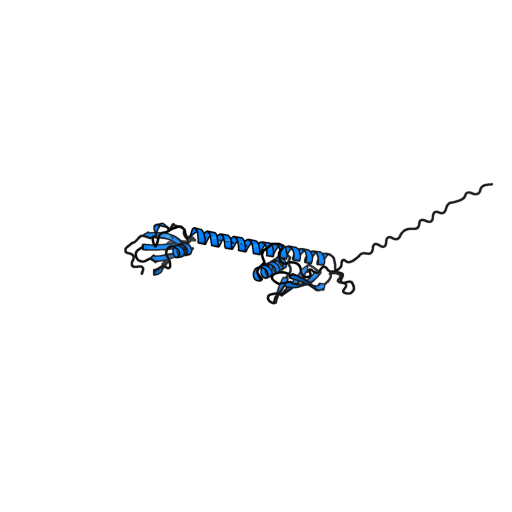6,82,65,54,78,63,42,41,54,68,58,49,35,71,69,63,42,80,58,69,34,76,51,77,46,80,35,81,46,55,76,38,95,87,55,86,66,57,64,28,33,34,38,37,36,20,32,59,51,50,16,39,39,32,18,28,66,82,38,24,30,69,46,78,47,83,31,69,79,33,83,21,76,132

Secondary structure (DSSP, 8-state):
--------------------PPPBP--EEEEES-SSSSPPPHHHHHHHHHHHHHHTT-EEEEEETTEEEEEEEETTEEEEEEEEE-SSEEEEEEEEEESS--BTTTTB--HHHHHHHHHHHHHHHHHHHHHHHHHHHHHHHHHHHHHHTSS----S-GGG--TT-BHHHHHHHH-S-SEEEEEE-GGGG-TT--SSTTEEEEEEETTTEEEEE-TTSBEEEEEE-TT--S--